Protein AF-A0A8C2FCG1-F1 (afdb_monomer)

Foldseek 3Di:
DDDDPDPPPPPPQCPPVVPPPDDPDDDDDDDDDDPDDPPQPPQPLVVLLVCQLPVLLVLLVVLLVLLCVLLVVLLVVLVVVVPPDDPVSVVSNVLSVVLNVLSVLSNQVSCCSNDHRPPDQVVLCVSVVNQWGWHFDPVPPRGTHTGGDDPDPVRVVVVLVVCCVVVPVVVLVVLVVVLVVLVVVVVVDDDDPLSVQLNVLSVVLSVLQCVQQVQLNVLSVVVVVLVVVCPDSPDPVVSVVVSVSSSSNSVSVSSNSSSSSVVSVSVVSVVVVVVVVVVVVVVVVVVVVD

Solvent-accessible surface area (backbone atoms only — not comparable to full-atom values): 16987 Å² total; per-residue (Å²): 133,89,86,82,78,84,76,79,72,77,78,82,72,82,50,83,79,74,66,71,77,85,74,90,73,96,71,94,76,80,94,70,98,72,96,76,86,77,86,64,81,78,63,83,58,62,64,49,53,58,46,42,34,52,51,46,36,53,51,39,54,51,44,36,54,53,23,48,55,36,31,48,51,52,49,54,57,52,57,75,43,68,88,74,71,50,76,68,53,51,51,51,50,52,50,37,51,50,41,48,54,53,42,70,47,36,65,57,56,23,44,35,48,53,66,55,45,81,74,50,55,70,50,31,33,63,74,40,64,79,44,22,41,56,44,73,39,84,85,63,80,80,37,45,42,68,42,76,60,61,97,44,80,69,46,55,56,50,53,55,51,48,46,46,42,68,72,42,52,51,55,49,53,53,52,50,53,54,49,50,55,52,51,55,58,52,76,74,51,94,72,56,74,65,59,58,51,57,48,52,50,55,52,48,51,57,51,50,49,51,67,23,44,46,56,28,58,51,44,52,50,51,50,55,55,56,66,71,64,59,90,63,90,81,66,89,80,46,52,71,56,48,51,53,47,51,48,48,42,51,54,22,46,53,40,35,60,48,45,60,45,50,55,36,61,58,46,50,66,53,50,62,46,55,58,53,49,53,53,54,54,52,58,54,56,61,67,74,74,112

Nearest PDB structures (foldseek):
  6gpx-assembly2_B  TM=7.882E-01  e=3.011E-11  Homo sapiens
  6met-assembly1_B  TM=7.497E-01  e=1.837E-11  Homo sapiens
  6gpx-assembly1_A  TM=7.673E-01  e=6.013E-11  Homo sapiens
  7f1t-assembly1_A  TM=8.120E-01  e=3.929E-10  Homo sapiens
  8ic0-assembly1_A  TM=7.691E-01  e=1.697E-10  Homo sapiens

Organism: Cyprinus carpio (NCBI:txid7962)

Radius of gyration: 26.54 Å; Cα contacts (8 Å, |Δi|>4): 185; chains: 1; bounding box: 80×42×76 Å

Structure (mmCIF, N/CA/C/O backbone):
data_AF-A0A8C2FCG1-F1
#
_entry.id   AF-A0A8C2FCG1-F1
#
loop_
_atom_site.group_PDB
_atom_site.id
_atom_site.type_symbol
_atom_site.label_atom_id
_atom_site.label_alt_id
_atom_site.label_comp_id
_atom_site.label_asym_id
_atom_site.label_entity_id
_atom_site.label_seq_id
_atom_site.pdbx_PDB_ins_code
_atom_site.Cartn_x
_atom_site.Cartn_y
_atom_site.Cartn_z
_atom_site.occupancy
_atom_site.B_iso_or_equiv
_atom_site.auth_seq_id
_atom_site.auth_comp_id
_atom_site.auth_asym_id
_atom_site.auth_atom_id
_atom_site.pdbx_PDB_model_num
ATOM 1 N N . MET A 1 1 ? -22.921 25.336 -32.669 1.00 28.98 1 MET A N 1
ATOM 2 C CA . MET A 1 1 ? -21.771 25.287 -33.595 1.00 28.98 1 MET A CA 1
ATOM 3 C C . MET A 1 1 ? -20.710 26.209 -33.016 1.00 28.98 1 MET A C 1
ATOM 5 O O . MET A 1 1 ? -21.037 27.360 -32.784 1.00 28.98 1 MET A O 1
ATOM 9 N N . VAL A 1 2 ? -19.510 25.680 -32.750 1.00 31.55 2 VAL A N 1
ATOM 10 C CA . VAL A 1 2 ? -18.293 26.402 -32.318 1.00 31.55 2 VAL A CA 1
ATOM 11 C C . VAL A 1 2 ? -18.345 27.066 -30.932 1.00 31.55 2 VAL A C 1
ATOM 13 O O . VAL A 1 2 ? -18.978 28.094 -30.762 1.00 31.55 2 VAL A O 1
ATOM 16 N N . PHE A 1 3 ? -17.641 26.474 -29.961 1.00 21.44 3 PHE A N 1
ATOM 17 C CA . PHE A 1 3 ? -16.639 27.129 -29.095 1.00 21.44 3 PHE A CA 1
ATOM 18 C C . PHE A 1 3 ? -16.053 26.062 -28.147 1.00 21.44 3 PHE A C 1
ATOM 20 O O . PHE A 1 3 ? -16.392 25.982 -26.973 1.00 21.44 3 PHE A O 1
ATOM 27 N N . TRP A 1 4 ? -15.190 25.191 -28.680 1.00 23.67 4 TRP A N 1
ATOM 28 C CA . TRP A 1 4 ? -14.203 24.489 -27.855 1.00 23.67 4 TRP A CA 1
ATOM 29 C C . TRP A 1 4 ? -12.871 25.179 -28.092 1.00 23.67 4 TRP A C 1
ATOM 31 O O . TRP A 1 4 ? -12.241 25.048 -29.141 1.00 23.67 4 TRP A O 1
ATOM 41 N N . GLN A 1 5 ? -12.508 26.001 -27.119 1.00 25.73 5 GLN A N 1
ATOM 42 C CA . GLN A 1 5 ? -11.221 26.653 -27.034 1.00 25.73 5 GLN A CA 1
ATOM 43 C C . GLN A 1 5 ? -10.145 25.570 -26.922 1.00 25.73 5 GLN A C 1
ATOM 45 O O . GLN A 1 5 ? -10.214 24.702 -26.052 1.00 25.73 5 GLN A O 1
ATOM 50 N N . LYS A 1 6 ? -9.177 25.617 -27.844 1.00 27.73 6 LYS A N 1
ATOM 51 C CA . LYS A 1 6 ? -7.941 24.834 -27.816 1.00 27.73 6 LYS A CA 1
ATOM 52 C C . LYS A 1 6 ? -7.314 24.916 -26.422 1.00 27.73 6 LYS A C 1
ATOM 54 O O . LYS A 1 6 ? -6.716 25.933 -26.079 1.00 27.73 6 LYS A O 1
ATOM 59 N N . MET A 1 7 ? -7.381 23.835 -25.652 1.00 26.39 7 MET A N 1
ATOM 60 C CA . MET A 1 7 ? -6.328 23.549 -24.686 1.00 26.39 7 MET A CA 1
ATOM 61 C C . MET A 1 7 ? -5.191 22.903 -25.473 1.00 26.39 7 MET A C 1
ATOM 63 O O . MET A 1 7 ? -5.228 21.715 -25.782 1.00 26.39 7 MET A O 1
ATOM 67 N N . ASN A 1 8 ? -4.206 23.724 -25.847 1.00 23.41 8 ASN A N 1
ATOM 68 C CA . ASN A 1 8 ? -2.883 23.250 -26.234 1.00 23.41 8 ASN A CA 1
ATOM 69 C C . ASN A 1 8 ? -2.273 22.570 -25.002 1.00 23.41 8 ASN A C 1
ATOM 71 O O . ASN A 1 8 ? -1.578 23.201 -24.210 1.00 23.41 8 ASN A O 1
ATOM 75 N N . VAL A 1 9 ? -2.560 21.284 -24.824 1.00 33.81 9 VAL A N 1
ATOM 76 C CA . VAL A 1 9 ? -1.671 20.422 -24.055 1.00 33.81 9 VAL A CA 1
ATOM 77 C C . VAL A 1 9 ? -0.436 20.299 -24.929 1.00 33.81 9 VAL A C 1
ATOM 79 O O . VAL A 1 9 ? -0.484 19.685 -25.994 1.00 33.81 9 VAL A O 1
ATOM 82 N N . THR A 1 10 ? 0.639 20.976 -24.540 1.00 27.56 10 THR A N 1
ATOM 83 C CA . THR A 1 10 ? 1.968 20.751 -25.097 1.00 27.56 10 THR A CA 1
ATOM 84 C C . THR A 1 10 ? 2.212 19.244 -25.084 1.00 27.56 10 THR A C 1
ATOM 86 O O . THR A 1 10 ? 2.350 18.638 -24.022 1.00 27.56 10 THR A O 1
ATOM 89 N N . LYS A 1 11 ? 2.199 18.617 -26.268 1.00 27.89 11 LYS A N 1
ATOM 90 C CA . LYS A 1 11 ? 2.817 17.309 -26.471 1.00 27.89 11 LYS A CA 1
ATOM 91 C C . LYS A 1 11 ? 4.287 17.512 -26.130 1.00 27.89 11 LYS A C 1
ATOM 93 O O . LYS A 1 11 ? 5.039 18.027 -26.955 1.00 27.89 11 LYS A O 1
ATOM 98 N N . ILE A 1 12 ? 4.674 17.196 -24.898 1.00 33.75 12 ILE A N 1
ATOM 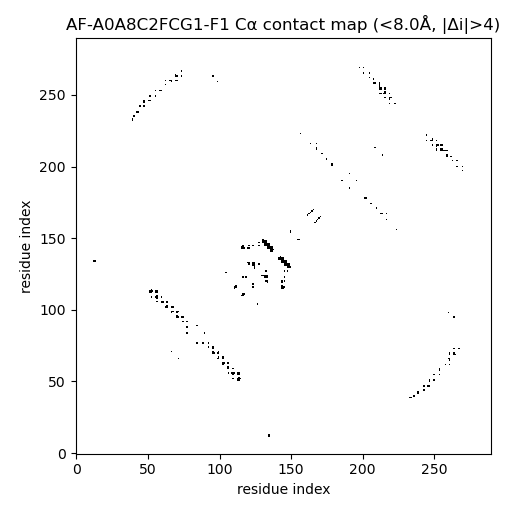99 C CA . ILE A 1 12 ? 6.082 17.070 -24.537 1.00 33.75 12 ILE A CA 1
ATOM 100 C C . ILE A 1 12 ? 6.531 15.796 -25.243 1.00 33.75 12 ILE A C 1
ATOM 102 O O . ILE A 1 12 ? 6.357 14.693 -24.742 1.00 33.75 12 ILE A O 1
ATOM 106 N N . THR A 1 13 ? 6.966 15.972 -26.484 1.00 28.23 13 THR A N 1
ATOM 107 C CA . THR A 1 13 ? 7.590 14.924 -27.279 1.00 28.23 13 THR A CA 1
ATOM 108 C C . THR A 1 13 ? 9.053 15.021 -26.898 1.00 28.23 13 THR A C 1
ATOM 110 O O . THR A 1 13 ? 9.742 15.897 -27.410 1.00 28.23 13 THR A O 1
ATOM 113 N N . ILE A 1 14 ? 9.481 14.232 -25.915 1.00 35.66 14 ILE A N 1
ATOM 114 C CA . ILE A 1 14 ? 10.907 14.106 -25.614 1.00 35.66 14 ILE A CA 1
ATOM 115 C C . ILE A 1 14 ? 11.470 13.302 -26.778 1.00 35.66 14 ILE A C 1
ATOM 117 O O . ILE A 1 14 ? 11.135 12.127 -26.940 1.00 35.66 14 ILE A O 1
ATOM 121 N N . LYS A 1 15 ? 12.211 13.962 -27.667 1.00 29.95 15 LYS A N 1
ATOM 122 C CA . LYS A 1 15 ? 12.895 13.257 -28.750 1.00 29.95 15 LYS A CA 1
ATOM 123 C C . LYS A 1 15 ? 14.100 12.549 -28.145 1.00 29.95 15 LYS A C 1
ATOM 125 O O . LYS A 1 15 ? 14.692 13.052 -27.199 1.00 29.95 15 LYS A O 1
ATOM 130 N N . ALA A 1 16 ? 14.515 11.424 -28.722 1.00 36.66 16 ALA A N 1
ATOM 131 C CA . ALA A 1 16 ? 15.787 10.785 -28.361 1.00 36.66 16 ALA A CA 1
ATOM 132 C C . ALA A 1 16 ? 16.999 11.739 -28.511 1.00 36.66 16 ALA A C 1
ATOM 134 O O . ALA A 1 16 ? 18.044 11.505 -27.920 1.00 36.66 16 ALA A O 1
ATOM 135 N N . GLU A 1 17 ? 16.824 12.837 -29.255 1.00 34.81 17 GLU A N 1
ATOM 136 C CA . GLU A 1 17 ? 17.764 13.953 -29.416 1.00 34.81 17 GLU A CA 1
ATOM 137 C C . GLU A 1 17 ? 17.894 14.847 -28.159 1.00 34.81 17 GLU A C 1
ATOM 139 O O . GLU A 1 17 ? 18.850 15.601 -28.061 1.00 34.81 17 GLU A O 1
ATOM 144 N N . ASP A 1 18 ? 16.973 14.776 -27.187 1.00 34.53 18 ASP A N 1
ATOM 145 C CA . ASP A 1 18 ? 17.041 15.552 -25.932 1.00 34.53 18 ASP A CA 1
ATOM 146 C C . ASP A 1 18 ? 17.863 14.841 -24.830 1.00 34.53 18 ASP A C 1
ATOM 148 O O . ASP A 1 18 ? 18.058 15.392 -23.745 1.00 34.53 18 ASP A O 1
ATOM 152 N N . PHE A 1 19 ? 18.355 13.620 -25.090 1.00 40.62 19 PHE A N 1
ATOM 153 C CA . PHE A 1 19 ? 19.285 12.885 -24.224 1.00 40.62 19 PHE A CA 1
ATOM 154 C C . PHE A 1 19 ? 20.714 12.984 -24.781 1.00 40.62 19 PHE A C 1
ATOM 156 O O . PHE A 1 19 ? 21.368 11.982 -25.066 1.00 40.62 19 PHE A O 1
ATOM 163 N N . ASP A 1 20 ? 21.204 14.213 -24.956 1.00 29.19 20 ASP A N 1
ATOM 164 C CA . ASP A 1 20 ? 22.614 14.466 -25.253 1.00 29.19 20 ASP A CA 1
ATOM 165 C C . ASP A 1 20 ? 23.451 14.166 -23.999 1.00 29.19 20 ASP A C 1
ATOM 167 O O . ASP A 1 20 ? 23.687 15.023 -23.140 1.00 29.19 20 ASP A O 1
ATOM 171 N N . PHE A 1 21 ? 23.924 12.924 -23.879 1.00 32.81 21 PHE A N 1
ATOM 172 C CA . PHE A 1 21 ? 25.063 12.629 -23.019 1.00 32.81 21 PHE A CA 1
ATOM 173 C C . PHE A 1 21 ? 26.296 13.297 -23.639 1.00 32.81 21 PHE A C 1
ATOM 175 O O . PHE A 1 21 ? 26.861 12.830 -24.626 1.00 32.81 21 PHE A O 1
ATOM 182 N N . TYR A 1 22 ? 26.682 14.436 -23.067 1.00 26.20 22 TYR A N 1
ATOM 183 C CA . TYR A 1 22 ? 27.889 15.178 -23.414 1.00 26.20 22 TYR A CA 1
ATOM 184 C C . TYR A 1 22 ? 29.127 14.285 -23.202 1.00 26.20 22 TYR A C 1
ATOM 186 O O . TYR A 1 22 ? 29.637 14.160 -22.090 1.00 26.20 22 TYR A O 1
ATOM 194 N N . THR A 1 23 ? 29.657 13.696 -24.272 1.00 30.30 23 THR A N 1
ATOM 195 C CA . THR A 1 23 ? 31.071 13.303 -24.331 1.00 30.30 23 THR A CA 1
ATOM 196 C C . THR A 1 23 ? 31.747 14.097 -25.427 1.00 30.30 23 THR A C 1
ATOM 198 O O . THR A 1 23 ? 31.822 13.671 -26.577 1.00 30.30 23 THR A O 1
ATOM 201 N N . ASP A 1 24 ? 32.245 15.271 -25.053 1.00 30.38 24 ASP A N 1
ATOM 202 C CA . ASP A 1 24 ? 33.290 15.937 -25.813 1.00 30.38 24 ASP A CA 1
ATOM 203 C C . ASP A 1 24 ? 34.603 15.193 -25.535 1.00 30.38 24 ASP A C 1
ATOM 205 O O . ASP A 1 24 ? 35.174 15.287 -24.447 1.00 30.38 24 ASP A O 1
ATOM 209 N N . TYR A 1 25 ? 35.053 14.386 -26.494 1.00 30.92 25 TYR A N 1
ATOM 210 C CA . TYR A 1 25 ? 36.443 13.954 -26.552 1.00 30.92 25 TYR A CA 1
ATOM 211 C C . TYR A 1 25 ? 36.905 13.962 -28.005 1.00 30.92 25 TYR A C 1
ATOM 213 O O . TYR A 1 25 ? 36.700 13.031 -28.781 1.00 30.92 25 TYR A O 1
ATOM 221 N N . ASN A 1 26 ? 37.534 15.072 -28.369 1.00 40.50 26 ASN A N 1
ATOM 222 C CA . ASN A 1 26 ? 38.226 15.261 -29.629 1.00 40.50 26 ASN A CA 1
ATOM 223 C C . ASN A 1 26 ? 39.494 14.380 -29.633 1.00 40.50 26 ASN A C 1
ATOM 225 O O . ASN A 1 26 ? 40.507 14.722 -29.020 1.00 40.50 26 ASN A O 1
ATOM 229 N N . GLY A 1 27 ? 39.428 13.214 -30.279 1.00 32.50 27 GLY A N 1
ATOM 230 C CA . GLY A 1 27 ? 40.532 12.257 -30.357 1.00 32.50 27 GLY A CA 1
ATOM 231 C C . GLY A 1 27 ? 40.520 11.490 -31.675 1.00 32.50 27 GLY A C 1
ATOM 232 O O . GLY A 1 27 ? 39.739 10.564 -31.854 1.00 32.50 27 GLY A O 1
ATOM 233 N N . SER A 1 28 ? 41.405 11.880 -32.592 1.00 44.03 28 SER A N 1
ATOM 234 C CA . SER A 1 28 ? 41.722 11.139 -33.817 1.00 44.03 28 SER A CA 1
ATOM 235 C C . SER A 1 28 ? 42.276 9.756 -33.474 1.00 44.03 28 SER A C 1
ATOM 237 O O . SER A 1 28 ? 43.357 9.692 -32.889 1.00 44.03 28 SER A O 1
ATOM 239 N N . TYR A 1 29 ? 41.590 8.672 -33.856 1.00 34.06 29 TYR A N 1
ATOM 240 C CA . TYR A 1 29 ? 42.160 7.323 -33.818 1.00 34.06 29 TYR A CA 1
ATOM 241 C C . TYR A 1 29 ? 41.687 6.442 -34.978 1.00 34.06 29 TYR A C 1
ATOM 243 O O . TYR A 1 29 ? 40.522 6.435 -35.363 1.00 34.06 29 TYR A O 1
ATOM 251 N N . ASN A 1 30 ? 42.671 5.725 -35.522 1.00 37.66 30 ASN A N 1
ATOM 252 C CA . ASN A 1 30 ? 42.607 4.799 -36.644 1.00 37.66 30 ASN A CA 1
ATOM 253 C C . ASN A 1 30 ? 41.605 3.658 -36.444 1.00 37.66 30 ASN A C 1
ATOM 255 O O . ASN A 1 30 ? 41.495 3.090 -35.357 1.00 37.66 30 ASN A O 1
ATOM 259 N N . GLU A 1 31 ? 41.001 3.246 -37.556 1.00 42.47 31 GLU A N 1
ATOM 260 C CA . GLU A 1 31 ? 40.290 1.981 -37.697 1.00 42.47 31 GLU A CA 1
ATOM 261 C C . GLU A 1 31 ? 41.244 0.805 -37.444 1.00 42.47 31 GLU A C 1
ATOM 263 O O . GLU A 1 31 ? 42.135 0.523 -38.240 1.00 42.47 31 GLU A O 1
ATOM 268 N N . ASN A 1 32 ? 41.044 0.110 -36.327 1.00 36.41 32 ASN A N 1
ATOM 269 C CA . ASN A 1 32 ? 41.476 -1.269 -36.146 1.00 36.41 32 ASN A CA 1
ATOM 270 C C . ASN A 1 32 ? 40.376 -1.996 -35.376 1.00 36.41 32 ASN A C 1
ATOM 272 O O . ASN A 1 32 ? 40.197 -1.798 -34.175 1.00 36.41 32 ASN A O 1
ATOM 276 N N . TYR A 1 33 ? 39.635 -2.834 -36.098 1.00 44.81 33 TYR A N 1
ATOM 277 C CA . TYR A 1 33 ? 38.717 -3.809 -35.530 1.00 44.81 33 TYR A CA 1
ATOM 278 C C . TYR A 1 33 ? 39.511 -4.801 -34.676 1.00 44.81 33 TYR A C 1
ATOM 280 O O . TYR A 1 33 ? 40.070 -5.759 -35.196 1.00 44.81 33 TYR A O 1
ATOM 288 N N . ASN A 1 34 ? 39.550 -4.559 -33.369 1.00 38.56 34 ASN A N 1
ATOM 289 C CA . ASN A 1 34 ? 39.711 -5.595 -32.358 1.00 38.56 34 ASN A CA 1
ATOM 290 C C . ASN A 1 34 ? 38.556 -5.438 -31.369 1.00 38.56 34 ASN A C 1
ATOM 292 O O . ASN A 1 34 ? 38.566 -4.623 -30.448 1.00 38.56 34 ASN A O 1
ATOM 296 N N . GLU A 1 35 ? 37.523 -6.213 -31.654 1.00 51.75 35 GLU A N 1
ATOM 297 C CA . GLU A 1 35 ? 36.327 -6.444 -30.865 1.00 51.75 35 GLU A CA 1
ATOM 298 C C . GLU A 1 35 ? 36.695 -7.026 -29.487 1.00 51.75 35 GLU A C 1
ATOM 300 O O . GLU A 1 35 ? 36.836 -8.234 -29.353 1.00 51.75 35 GLU A O 1
ATOM 305 N N . SER A 1 36 ? 36.894 -6.176 -28.468 1.00 51.81 36 SER A N 1
ATOM 306 C CA . SER A 1 36 ? 36.694 -6.523 -27.043 1.00 51.81 36 SER A CA 1
ATOM 307 C C . SER A 1 36 ? 36.875 -5.316 -26.096 1.00 51.81 36 SER A C 1
ATOM 309 O O . SER A 1 36 ? 37.793 -5.298 -25.275 1.00 51.81 36 SER A O 1
ATOM 311 N N . CYS A 1 37 ? 36.016 -4.292 -26.160 1.00 47.19 37 CYS A N 1
ATOM 312 C CA . CYS A 1 37 ? 36.042 -3.200 -25.160 1.00 47.19 37 CYS A CA 1
ATOM 313 C C . CYS A 1 37 ? 34.746 -3.018 -24.357 1.00 47.19 37 CYS A C 1
ATOM 315 O O . CYS A 1 37 ? 34.756 -2.290 -23.370 1.00 47.19 37 CYS A O 1
ATOM 317 N N . CYS A 1 38 ? 33.666 -3.730 -24.689 1.00 49.75 38 CYS A N 1
ATOM 318 C CA . CYS A 1 38 ? 32.417 -3.702 -23.923 1.00 49.75 38 CYS A CA 1
ATOM 319 C C . CYS A 1 38 ? 32.040 -5.109 -23.441 1.00 49.75 38 CYS A C 1
ATOM 321 O O . CYS A 1 38 ? 30.956 -5.607 -23.711 1.00 49.75 38 CYS A O 1
ATOM 323 N N . GLY A 1 39 ? 32.955 -5.762 -22.723 1.00 40.44 39 GLY A N 1
ATOM 324 C CA . GLY A 1 39 ? 32.683 -6.998 -21.982 1.00 40.44 39 GLY A CA 1
ATOM 325 C C . GLY A 1 39 ? 31.969 -6.734 -20.654 1.00 40.44 39 GLY A C 1
ATOM 326 O O . GLY A 1 39 ? 32.389 -7.255 -19.626 1.00 40.44 39 GLY A O 1
ATOM 327 N N . GLY A 1 40 ? 30.940 -5.884 -20.649 1.00 43.00 40 GLY A N 1
ATOM 328 C CA . GLY A 1 40 ? 29.989 -5.851 -19.543 1.00 43.00 40 GLY A CA 1
ATOM 329 C C . GLY A 1 40 ? 29.012 -7.002 -19.745 1.00 43.00 40 GLY A C 1
ATOM 330 O O . GLY A 1 40 ? 28.376 -7.077 -20.792 1.00 43.00 40 GLY A O 1
ATOM 331 N N . SER A 1 41 ? 28.904 -7.924 -18.790 1.00 42.94 41 SER A N 1
ATOM 332 C CA . SER A 1 41 ? 27.828 -8.916 -18.818 1.00 42.94 41 SER A CA 1
ATOM 333 C C . SER A 1 41 ? 26.495 -8.177 -18.713 1.00 42.94 41 SER A C 1
ATOM 335 O O . SER A 1 41 ? 26.204 -7.593 -17.669 1.00 42.94 41 SER A O 1
ATOM 337 N N . ILE A 1 42 ? 25.703 -8.183 -19.786 1.00 51.91 42 ILE A N 1
ATOM 338 C CA . ILE A 1 42 ? 24.281 -7.838 -19.726 1.00 51.91 42 ILE A CA 1
ATOM 339 C C . ILE A 1 42 ? 23.672 -8.810 -18.709 1.00 51.91 42 ILE A C 1
ATOM 341 O O . ILE A 1 42 ? 23.785 -10.021 -18.881 1.00 51.91 42 ILE A O 1
ATOM 345 N N . CYS A 1 43 ? 23.142 -8.301 -17.596 1.00 60.72 43 CYS A N 1
ATOM 346 C CA . CYS A 1 43 ? 22.502 -9.157 -16.605 1.00 60.72 43 CYS A CA 1
ATOM 347 C C . CYS A 1 43 ? 21.222 -9.737 -17.229 1.00 60.72 43 CYS A C 1
ATOM 349 O O . CYS A 1 43 ? 20.389 -8.974 -17.722 1.00 60.72 43 CYS A O 1
ATOM 351 N N . ASP A 1 44 ? 21.050 -11.060 -17.196 1.00 56.66 44 ASP A N 1
ATOM 352 C CA . ASP A 1 44 ? 19.828 -11.720 -17.669 1.00 56.66 44 ASP A CA 1
ATOM 353 C C . ASP A 1 44 ? 18.657 -11.432 -16.705 1.00 56.66 44 ASP A C 1
ATOM 355 O O . ASP A 1 44 ? 18.320 -12.215 -15.815 1.00 56.66 44 ASP A O 1
ATOM 359 N N . GLN A 1 45 ? 18.022 -10.275 -16.903 1.00 64.12 45 GLN A N 1
ATOM 360 C CA . GLN A 1 45 ? 16.823 -9.785 -16.201 1.00 64.12 45 GLN A CA 1
ATOM 361 C C . GLN A 1 45 ? 15.543 -10.553 -16.603 1.00 64.12 45 GLN A C 1
ATOM 363 O O . GLN A 1 45 ? 14.440 -10.270 -16.142 1.00 64.12 45 GLN A O 1
ATOM 368 N N . GLU A 1 46 ? 15.662 -11.535 -17.495 1.00 65.94 46 GLU A N 1
ATOM 369 C CA . GLU A 1 46 ? 14.536 -12.294 -18.034 1.00 65.94 46 GLU A CA 1
ATOM 370 C C . GLU A 1 46 ? 13.765 -13.030 -16.921 1.00 65.94 46 GLU A C 1
ATOM 372 O O . GLU A 1 46 ? 12.534 -13.018 -16.888 1.00 65.94 46 GLU A O 1
ATOM 377 N N . SER A 1 47 ? 14.481 -13.591 -15.942 1.00 68.00 47 SER A N 1
ATOM 378 C CA . SER A 1 47 ? 13.883 -14.347 -14.833 1.00 68.00 47 SER A CA 1
ATOM 379 C C . SER A 1 47 ? 13.035 -13.496 -13.874 1.00 68.00 47 SER A C 1
ATOM 381 O O . SER A 1 47 ? 11.967 -13.949 -13.453 1.00 68.00 47 SER A O 1
ATOM 383 N N . SER A 1 48 ? 13.457 -12.266 -13.557 1.00 69.75 48 SER A N 1
ATOM 384 C CA . SER A 1 48 ? 12.692 -11.345 -12.703 1.00 69.75 48 SER A CA 1
ATOM 385 C C . SER A 1 48 ? 11.445 -10.827 -13.422 1.00 69.75 48 SER A C 1
ATOM 387 O O . SER A 1 48 ? 10.358 -10.840 -12.848 1.00 69.75 48 SER A O 1
ATOM 389 N N . MET A 1 49 ? 11.551 -10.502 -14.713 1.00 72.56 49 MET A N 1
ATOM 390 C CA . MET A 1 49 ? 10.413 -10.050 -15.524 1.00 72.56 49 MET A CA 1
ATOM 391 C C . MET A 1 49 ? 9.336 -11.142 -15.702 1.00 72.56 49 MET A C 1
ATOM 393 O O . MET A 1 49 ? 8.135 -10.868 -15.610 1.00 72.56 49 MET A O 1
ATOM 397 N N . TYR A 1 50 ? 9.734 -12.409 -15.891 1.00 80.44 50 TYR A N 1
ATOM 398 C CA . TYR A 1 50 ? 8.786 -13.537 -15.896 1.00 80.44 50 TYR A CA 1
ATOM 399 C C . TYR A 1 50 ? 8.133 -13.767 -14.530 1.00 80.44 50 TYR A C 1
ATOM 401 O O . TYR A 1 50 ? 6.948 -14.100 -14.466 1.00 80.44 50 TYR A O 1
ATOM 409 N N . PHE A 1 51 ? 8.878 -13.595 -13.435 1.00 84.31 51 PHE A N 1
ATOM 410 C CA . PHE A 1 51 ? 8.311 -13.688 -12.093 1.00 84.31 51 PHE A CA 1
ATOM 411 C C . PHE A 1 51 ? 7.241 -12.611 -11.877 1.00 84.31 51 PHE A C 1
ATOM 413 O O . PHE A 1 51 ? 6.118 -12.942 -11.494 1.00 84.31 51 PHE A O 1
ATOM 420 N N . ASP A 1 52 ? 7.548 -11.354 -12.193 1.00 79.56 52 ASP A N 1
ATOM 421 C CA . ASP A 1 52 ? 6.648 -10.214 -11.996 1.00 79.56 52 ASP A CA 1
ATOM 422 C C . ASP A 1 52 ? 5.355 -10.342 -12.818 1.00 79.56 52 ASP A C 1
ATOM 424 O O . ASP A 1 52 ? 4.257 -10.180 -12.273 1.00 79.56 52 ASP A O 1
ATOM 428 N N . SER A 1 53 ? 5.463 -10.730 -14.094 1.00 85.19 53 SER A N 1
ATOM 429 C CA . SER A 1 53 ? 4.319 -10.877 -15.015 1.00 85.19 53 SER A CA 1
ATOM 430 C C . SER A 1 53 ? 3.316 -11.969 -14.621 1.00 85.19 53 SER A C 1
ATOM 432 O O . SER A 1 53 ? 2.166 -11.936 -15.063 1.00 85.19 53 SER A O 1
ATOM 434 N N . ILE A 1 54 ? 3.703 -12.912 -13.755 1.00 88.06 54 ILE A N 1
ATOM 435 C CA . ILE A 1 54 ? 2.817 -13.958 -13.219 1.00 88.06 54 ILE A CA 1
ATOM 436 C C . ILE A 1 54 ? 2.408 -13.642 -11.777 1.00 88.06 54 ILE A C 1
ATOM 438 O O . ILE A 1 54 ? 1.230 -13.733 -11.419 1.00 88.06 54 ILE A O 1
ATOM 442 N N . PHE A 1 55 ? 3.368 -13.275 -10.931 1.00 89.25 55 PHE A N 1
ATOM 443 C CA . PHE A 1 55 ? 3.170 -13.099 -9.496 1.00 89.25 55 PHE A CA 1
ATOM 444 C C . PHE A 1 55 ? 2.303 -11.879 -9.169 1.00 89.25 55 PHE A C 1
ATOM 446 O O . PHE A 1 55 ? 1.361 -11.990 -8.374 1.00 89.25 55 PHE A O 1
ATOM 453 N N . ILE A 1 56 ? 2.574 -10.733 -9.806 1.00 88.31 56 ILE A N 1
ATOM 454 C CA . ILE A 1 56 ? 1.872 -9.473 -9.529 1.00 88.31 56 ILE A CA 1
ATOM 455 C C . ILE A 1 56 ? 0.378 -9.586 -9.875 1.00 88.31 56 ILE A C 1
ATOM 457 O O . ILE A 1 56 ? -0.445 -9.322 -8.991 1.00 88.31 56 ILE A O 1
ATOM 461 N N . PRO A 1 57 ? -0.030 -10.039 -11.082 1.00 92.25 57 PRO A N 1
ATOM 462 C CA . PRO A 1 57 ? -1.450 -10.131 -11.422 1.00 92.25 57 PRO A CA 1
ATOM 463 C C . PRO A 1 57 ? -2.230 -11.094 -10.529 1.00 92.25 57 PRO A C 1
ATOM 465 O O . PRO A 1 57 ? -3.369 -10.797 -10.155 1.00 92.25 57 PRO A O 1
ATOM 468 N N . VAL A 1 58 ? -1.631 -12.230 -10.154 1.00 92.19 58 VAL A N 1
ATOM 469 C CA . VAL A 1 58 ? -2.268 -13.213 -9.264 1.00 92.19 58 VAL A CA 1
ATOM 470 C C . VAL A 1 58 ? -2.523 -12.596 -7.892 1.00 92.19 58 VAL A C 1
ATOM 472 O O . VAL A 1 58 ? -3.658 -12.625 -7.407 1.00 92.19 58 VAL A O 1
ATOM 475 N N . LEU A 1 59 ? -1.508 -11.989 -7.275 1.00 90.56 59 LEU A N 1
ATOM 476 C CA . LEU A 1 59 ? -1.665 -11.374 -5.958 1.00 90.56 59 LEU A CA 1
ATOM 477 C C . LEU A 1 59 ? -2.615 -10.181 -5.972 1.00 90.56 59 LEU A C 1
ATOM 479 O O . LEU A 1 59 ? -3.450 -10.067 -5.075 1.00 90.56 59 LEU A O 1
ATOM 483 N N . TYR A 1 60 ? -2.536 -9.314 -6.980 1.00 90.44 60 TYR A N 1
ATOM 484 C CA . TYR A 1 60 ? -3.436 -8.166 -7.100 1.00 90.44 60 TYR A CA 1
ATOM 485 C C . TYR A 1 60 ? -4.884 -8.593 -7.321 1.00 90.44 60 TYR A C 1
ATOM 487 O O . TYR A 1 60 ? -5.785 -7.979 -6.753 1.00 90.44 60 TYR A O 1
ATOM 495 N N . SER A 1 61 ? -5.123 -9.687 -8.046 1.00 92.38 61 SER A N 1
ATOM 496 C CA . SER A 1 61 ? -6.464 -10.265 -8.196 1.00 92.38 61 SER A CA 1
ATOM 497 C C . SER A 1 61 ? -7.013 -10.784 -6.864 1.00 92.38 61 SER A C 1
ATOM 499 O O . SER A 1 61 ? -8.167 -10.521 -6.521 1.00 92.38 61 SER A O 1
ATOM 501 N N . VAL A 1 62 ? -6.189 -11.477 -6.070 1.00 92.06 62 VAL A N 1
ATOM 502 C CA . VAL A 1 62 ? -6.582 -11.942 -4.727 1.00 92.06 62 VAL A CA 1
ATOM 503 C C . VAL A 1 62 ? -6.853 -10.757 -3.799 1.00 92.06 62 VAL A C 1
ATOM 505 O O . VAL A 1 62 ? -7.890 -10.725 -3.131 1.00 92.06 62 VAL A O 1
ATOM 508 N N . ALA A 1 63 ? -5.961 -9.765 -3.785 1.00 90.81 63 ALA A N 1
ATOM 509 C CA . ALA A 1 63 ? -6.100 -8.552 -2.986 1.00 90.81 63 ALA A CA 1
ATOM 510 C C . ALA A 1 63 ? -7.371 -7.776 -3.354 1.00 90.81 63 ALA A C 1
ATOM 512 O O . ALA A 1 63 ? -8.114 -7.366 -2.465 1.00 90.81 63 ALA A O 1
ATOM 513 N N . LEU A 1 64 ? -7.676 -7.645 -4.649 1.00 93.31 64 LEU A N 1
ATOM 514 C CA . LEU A 1 64 ? -8.898 -7.015 -5.145 1.00 93.31 64 LEU A CA 1
ATOM 515 C C . LEU A 1 64 ? -10.144 -7.691 -4.566 1.00 93.31 64 LEU A C 1
ATOM 517 O O . LEU A 1 64 ? -11.007 -7.018 -4.008 1.00 93.31 64 LEU A O 1
ATOM 521 N N . VAL A 1 65 ? -10.234 -9.020 -4.657 1.00 93.44 65 VAL A N 1
ATOM 522 C CA . VAL A 1 65 ? -11.406 -9.765 -4.174 1.00 93.44 65 VAL A CA 1
ATOM 523 C C . VAL A 1 65 ? -11.542 -9.651 -2.657 1.00 93.44 65 VAL A C 1
ATOM 525 O O . VAL A 1 65 ? -12.594 -9.244 -2.161 1.00 93.44 65 VAL A O 1
ATOM 528 N N . VAL A 1 66 ? -10.484 -9.972 -1.908 1.00 91.75 66 VAL A N 1
ATOM 529 C CA . VAL A 1 66 ? -10.509 -9.947 -0.435 1.00 91.75 66 VAL A CA 1
ATOM 530 C C . VAL A 1 66 ? -10.770 -8.530 0.076 1.00 91.75 66 VAL A C 1
ATOM 532 O O . VAL A 1 66 ? -11.605 -8.324 0.960 1.00 91.75 66 VAL A O 1
ATOM 535 N N . GLY A 1 67 ? -10.095 -7.548 -0.514 1.00 92.00 67 GLY A N 1
ATOM 536 C CA . GLY A 1 67 ? -10.206 -6.144 -0.161 1.00 92.00 67 GLY A CA 1
ATOM 537 C C . GLY A 1 67 ? -11.593 -5.571 -0.439 1.00 92.00 67 GLY A C 1
ATOM 538 O O . GLY A 1 67 ? -12.143 -4.903 0.437 1.00 92.00 67 GLY A O 1
ATOM 539 N N . LEU A 1 68 ? -12.193 -5.847 -1.605 1.00 93.12 68 LEU A N 1
ATOM 540 C CA . LEU A 1 68 ? -13.535 -5.355 -1.944 1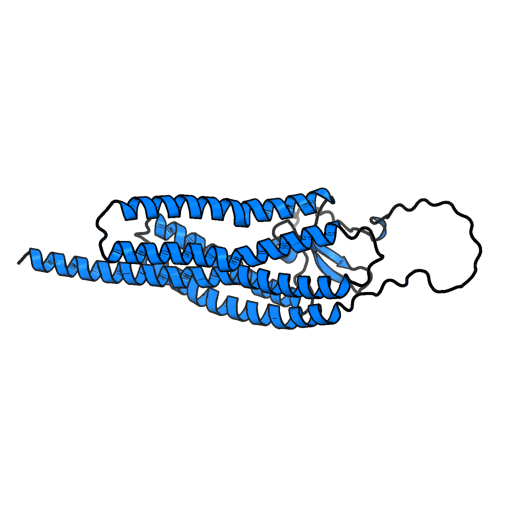.00 93.12 68 LEU A CA 1
ATOM 541 C C . LEU A 1 68 ? -14.608 -5.998 -1.068 1.00 93.12 68 LEU A C 1
ATOM 543 O O . LEU A 1 68 ? -15.511 -5.302 -0.603 1.00 93.12 68 LEU A O 1
ATOM 547 N N . VAL A 1 69 ? -14.499 -7.300 -0.793 1.00 92.44 69 VAL A N 1
ATOM 548 C CA . VAL A 1 69 ? -15.428 -7.996 0.108 1.00 92.44 69 VAL A CA 1
ATOM 549 C C . VAL A 1 69 ? -15.330 -7.422 1.523 1.00 92.44 69 VAL A C 1
ATOM 551 O O . VAL A 1 69 ? -16.352 -7.079 2.119 1.00 92.44 69 VAL A O 1
ATOM 554 N N . GLY A 1 70 ? -14.114 -7.264 2.053 1.00 90.31 70 GLY A N 1
ATOM 555 C CA . GLY A 1 70 ? -13.886 -6.738 3.400 1.00 90.31 70 GLY A CA 1
ATOM 556 C C . GLY A 1 70 ? -14.332 -5.284 3.556 1.00 90.31 70 GLY A C 1
ATOM 557 O O . GLY A 1 70 ? -15.161 -4.974 4.415 1.00 90.31 70 GLY A O 1
ATOM 558 N N . ASN A 1 71 ? -13.813 -4.388 2.713 1.00 91.38 71 ASN A N 1
ATOM 559 C CA . ASN A 1 71 ? -14.135 -2.960 2.770 1.00 91.38 71 ASN A CA 1
ATOM 560 C C . ASN A 1 71 ? -15.601 -2.692 2.408 1.00 91.38 71 ASN A C 1
ATOM 562 O O . ASN A 1 71 ? -16.260 -1.883 3.064 1.00 91.38 71 ASN A O 1
ATOM 566 N N . GLY A 1 72 ? -16.148 -3.416 1.428 1.00 91.94 72 GLY A N 1
ATOM 567 C CA . GLY A 1 72 ? -17.556 -3.334 1.046 1.00 91.94 72 GLY A CA 1
ATOM 568 C C . GLY A 1 72 ? -18.494 -3.734 2.184 1.00 91.94 72 GLY A C 1
ATOM 569 O O . GLY A 1 72 ? -19.466 -3.026 2.452 1.00 91.94 72 GLY A O 1
ATOM 570 N N . LEU A 1 73 ? -18.181 -4.805 2.924 1.00 90.56 73 LEU A N 1
ATOM 571 C CA . LEU A 1 73 ? -18.967 -5.213 4.092 1.00 90.56 73 LEU A CA 1
ATOM 572 C C . LEU A 1 73 ? -18.990 -4.120 5.172 1.00 90.56 73 LEU A C 1
ATOM 574 O O . LEU A 1 73 ? -20.058 -3.807 5.703 1.00 90.56 73 LEU A O 1
ATOM 578 N N . VAL A 1 74 ? -17.840 -3.507 5.472 1.00 88.88 74 VAL A N 1
ATOM 579 C CA . VAL A 1 74 ? -17.758 -2.403 6.445 1.00 88.88 74 VAL A CA 1
ATOM 580 C C . VAL A 1 74 ? -18.578 -1.202 5.976 1.00 88.88 74 VAL A C 1
ATOM 582 O O . VAL A 1 74 ? -19.365 -0.667 6.761 1.00 88.88 74 VAL A O 1
ATOM 585 N N . LEU A 1 75 ? -18.478 -0.819 4.699 1.00 89.19 75 LEU A N 1
ATOM 586 C CA . LEU A 1 75 ? -19.294 0.257 4.132 1.00 89.19 75 LEU A CA 1
ATOM 587 C C . LEU A 1 75 ? -20.791 -0.035 4.240 1.00 89.19 75 LEU A C 1
ATOM 589 O O . LEU A 1 75 ? -21.542 0.848 4.643 1.00 89.19 75 LEU A O 1
ATOM 593 N N . VAL A 1 76 ? -21.237 -1.259 3.946 1.00 89.31 76 VAL A N 1
ATOM 594 C CA . VAL A 1 76 ? -22.653 -1.647 4.072 1.00 89.31 76 VAL A CA 1
ATOM 595 C C . VAL A 1 76 ? -23.135 -1.508 5.517 1.00 89.31 76 VAL A C 1
ATOM 597 O O . VAL A 1 76 ? -24.230 -0.991 5.754 1.00 89.31 76 VAL A O 1
ATOM 600 N N . VAL A 1 77 ? -22.327 -1.921 6.498 1.00 86.06 77 VAL A N 1
ATOM 601 C CA . VAL A 1 77 ? -22.661 -1.777 7.925 1.00 86.06 77 VAL A CA 1
ATOM 602 C C . VAL A 1 77 ? -22.747 -0.303 8.329 1.00 86.06 77 VAL A C 1
ATOM 604 O O . VAL A 1 77 ? -23.719 0.100 8.974 1.00 86.06 77 VAL A O 1
ATOM 607 N N . LEU A 1 78 ? -21.783 0.524 7.918 1.00 84.69 78 LEU A N 1
ATOM 608 C CA . LEU A 1 78 ? -21.789 1.965 8.198 1.00 84.69 78 LEU A CA 1
ATOM 609 C C . LEU A 1 78 ? -22.946 2.686 7.495 1.00 84.69 78 LEU A C 1
ATOM 611 O O . LEU A 1 78 ? -23.582 3.559 8.083 1.00 84.69 78 LEU A O 1
ATOM 615 N N . TRP A 1 79 ? -23.284 2.277 6.274 1.00 85.50 79 TRP A N 1
ATOM 616 C CA . TRP A 1 79 ? -24.389 2.831 5.496 1.00 85.50 79 TRP A CA 1
ATOM 617 C C . TRP A 1 79 ? -25.754 2.516 6.102 1.00 85.50 79 TRP A C 1
ATOM 619 O O . TRP A 1 79 ? -26.664 3.334 6.015 1.00 85.50 79 TRP A O 1
ATOM 629 N N . LYS A 1 80 ? -25.921 1.374 6.776 1.00 84.81 80 LYS A N 1
ATOM 630 C CA . LYS A 1 80 ? -27.142 1.103 7.557 1.00 84.81 80 LYS A CA 1
ATOM 631 C C . LYS A 1 80 ? -27.275 2.032 8.769 1.00 84.81 80 LYS A C 1
ATOM 633 O O . LYS A 1 80 ? -28.386 2.316 9.199 1.00 84.81 80 LYS A O 1
ATOM 638 N N . LYS A 1 81 ? -26.158 2.559 9.280 1.00 77.44 81 LYS A N 1
ATOM 639 C CA . LYS A 1 81 ? -26.095 3.500 10.409 1.00 77.44 81 LYS A CA 1
ATOM 640 C C . LYS A 1 81 ? -26.199 4.979 9.991 1.00 77.44 81 LYS A C 1
ATOM 642 O O . LYS A 1 81 ? -26.090 5.842 10.857 1.00 77.44 81 LYS A O 1
ATOM 647 N N . ARG A 1 82 ? -26.404 5.273 8.693 1.00 71.25 82 ARG A N 1
ATOM 648 C CA . ARG A 1 82 ? -26.258 6.571 7.977 1.00 71.25 82 ARG A CA 1
ATOM 649 C C . ARG A 1 82 ? -26.608 7.857 8.745 1.00 71.25 82 ARG A C 1
ATOM 651 O O . ARG A 1 82 ? -26.028 8.892 8.452 1.00 71.25 82 ARG A O 1
ATOM 658 N N . TRP A 1 83 ? -27.526 7.817 9.703 1.00 61.66 83 TRP A N 1
ATOM 659 C CA . TRP A 1 83 ? -28.041 8.996 10.404 1.00 61.66 83 TRP A CA 1
ATOM 660 C C . TRP A 1 83 ? -27.496 9.199 11.831 1.00 61.66 83 TRP A C 1
ATOM 662 O O . TRP A 1 83 ? -27.853 10.176 12.477 1.00 61.66 83 TRP A O 1
ATOM 672 N N . ILE A 1 84 ? -26.629 8.311 12.337 1.00 78.56 84 ILE A N 1
ATOM 673 C CA . ILE A 1 84 ? -26.100 8.353 13.721 1.00 78.56 84 ILE A CA 1
ATOM 674 C C . ILE A 1 84 ? -24.579 8.086 13.726 1.00 78.56 84 ILE A C 1
ATOM 676 O O . ILE A 1 84 ? -24.056 7.304 14.528 1.00 78.56 84 ILE A O 1
ATOM 680 N N . MET A 1 85 ? -23.850 8.652 12.760 1.00 79.12 85 MET A N 1
ATOM 681 C CA . MET A 1 85 ? -22.402 8.444 12.649 1.00 79.12 85 MET A CA 1
ATOM 682 C C . MET A 1 85 ? -21.639 9.323 13.642 1.00 79.12 85 MET A C 1
ATOM 684 O O . MET A 1 85 ? -21.789 10.541 13.660 1.00 79.12 85 MET A O 1
ATOM 688 N N . ASN A 1 86 ? -20.774 8.699 14.438 1.00 81.69 86 ASN A N 1
ATOM 689 C CA . ASN A 1 86 ? -19.828 9.414 15.291 1.00 81.69 86 ASN A CA 1
ATOM 690 C C . ASN A 1 86 ? -18.553 9.745 14.498 1.00 81.69 86 ASN A C 1
ATOM 692 O O . ASN A 1 86 ? -18.298 9.152 13.451 1.00 81.69 86 ASN A O 1
ATOM 696 N N . ALA A 1 87 ? -17.686 10.607 15.039 1.00 84.06 87 ALA A N 1
ATOM 697 C CA . ALA A 1 87 ? -16.412 10.965 14.403 1.00 84.06 87 ALA A CA 1
ATOM 698 C C . ALA A 1 87 ? -15.562 9.741 13.991 1.00 84.06 87 ALA A C 1
ATOM 700 O O . ALA A 1 87 ? -15.000 9.710 12.900 1.00 84.06 87 ALA A O 1
ATOM 701 N N . THR A 1 88 ? -15.524 8.691 14.821 1.00 81.69 88 THR A N 1
ATOM 702 C CA . THR A 1 88 ? -14.833 7.429 14.497 1.00 81.69 88 THR A CA 1
ATOM 703 C C . THR A 1 88 ? -15.450 6.710 13.298 1.00 81.69 88 THR A C 1
ATOM 705 O O . THR A 1 88 ? -14.723 6.156 12.484 1.00 81.69 88 THR A O 1
ATOM 708 N N . ASP A 1 89 ? -16.778 6.722 13.169 1.00 83.44 89 ASP A N 1
ATOM 709 C CA . ASP A 1 89 ? -17.463 6.050 12.063 1.00 83.44 89 ASP A CA 1
ATOM 710 C C . ASP A 1 89 ? -17.202 6.794 10.742 1.00 83.44 89 ASP A C 1
ATOM 712 O O . ASP A 1 89 ? -17.022 6.160 9.707 1.00 83.44 89 ASP A O 1
ATOM 716 N N . ILE A 1 90 ? -17.126 8.131 10.786 1.00 85.75 90 ILE A N 1
ATOM 717 C CA . ILE A 1 90 ? -16.749 8.971 9.638 1.00 85.75 90 ILE A CA 1
ATOM 718 C C . ILE A 1 90 ? -15.303 8.686 9.220 1.00 85.75 90 ILE A C 1
ATOM 720 O O . ILE A 1 90 ? -15.034 8.537 8.031 1.00 85.75 90 ILE A O 1
ATOM 724 N N . PHE A 1 91 ? -14.373 8.568 10.172 1.00 85.81 91 PHE A N 1
ATOM 725 C CA . PHE A 1 91 ? -12.987 8.199 9.870 1.00 85.81 91 PHE A CA 1
ATOM 726 C C . PHE A 1 91 ? -12.894 6.820 9.196 1.00 85.81 91 PHE A C 1
ATOM 728 O O . PHE A 1 91 ? -12.243 6.690 8.164 1.00 85.81 91 PHE A O 1
ATOM 735 N N . ILE A 1 92 ? -13.594 5.810 9.728 1.00 86.38 92 ILE A N 1
ATOM 736 C CA . ILE A 1 92 ? -13.621 4.461 9.135 1.00 86.38 92 ILE A CA 1
ATOM 737 C C . ILE A 1 92 ? -14.253 4.492 7.735 1.00 86.38 92 ILE A C 1
ATOM 739 O O . ILE A 1 92 ? -13.765 3.814 6.838 1.00 86.38 92 ILE A O 1
ATOM 743 N N . LEU A 1 93 ? -15.291 5.307 7.516 1.00 88.00 93 LEU A N 1
ATOM 744 C CA . LEU A 1 93 ? -15.891 5.492 6.191 1.00 88.00 93 LEU A CA 1
ATOM 745 C C . LEU A 1 93 ? -14.865 6.011 5.174 1.00 88.00 93 LEU A C 1
ATOM 747 O O . LEU A 1 93 ? -14.748 5.444 4.091 1.00 88.00 93 LEU A O 1
ATOM 751 N N . HIS A 1 94 ? -14.115 7.061 5.524 1.00 89.00 94 HIS A N 1
ATOM 752 C CA . HIS A 1 94 ? -13.076 7.616 4.651 1.00 89.00 94 HIS A CA 1
ATOM 753 C C . HIS A 1 94 ? -11.962 6.602 4.387 1.00 89.00 94 HIS A C 1
ATOM 755 O O . HIS A 1 94 ? -11.509 6.492 3.252 1.00 89.00 94 HIS A O 1
ATOM 761 N N . LEU A 1 95 ? -11.564 5.836 5.406 1.00 89.25 95 LEU A N 1
ATOM 762 C CA . LEU A 1 95 ? -10.563 4.784 5.263 1.00 89.25 95 LEU A CA 1
ATOM 763 C C . LEU A 1 95 ? -11.024 3.698 4.281 1.00 89.25 95 LEU A C 1
ATOM 765 O O . LEU A 1 95 ? -10.298 3.387 3.347 1.00 89.25 95 LEU A O 1
ATOM 769 N N . CYS A 1 96 ? -12.250 3.186 4.418 1.00 91.44 96 CYS A N 1
ATOM 770 C CA . CYS A 1 96 ? -12.781 2.182 3.492 1.00 91.44 96 CYS A CA 1
ATOM 771 C C . CYS A 1 96 ? -12.957 2.718 2.066 1.00 91.44 96 CYS A C 1
ATOM 773 O O . CYS A 1 96 ? -12.748 1.977 1.108 1.00 91.44 96 CYS A O 1
ATOM 775 N N . LEU A 1 97 ? -13.340 3.990 1.904 1.00 91.19 97 LEU A N 1
ATOM 776 C CA . LEU A 1 97 ? -13.403 4.624 0.585 1.00 91.19 97 LEU A CA 1
ATOM 777 C C . LEU A 1 97 ? -12.010 4.749 -0.042 1.00 91.19 97 LEU A C 1
ATOM 779 O O . LEU A 1 97 ? -11.857 4.432 -1.218 1.00 91.19 97 LEU A O 1
ATOM 783 N N . ALA A 1 98 ? -11.000 5.159 0.728 1.00 91.88 98 ALA A N 1
ATOM 784 C CA . ALA A 1 98 ? -9.617 5.226 0.262 1.00 91.88 98 ALA A CA 1
ATOM 785 C C . ALA A 1 98 ? -9.067 3.838 -0.108 1.00 91.88 98 ALA A C 1
ATOM 787 O O . ALA A 1 98 ? -8.473 3.688 -1.174 1.00 91.88 98 ALA A O 1
ATOM 788 N N . ASP A 1 99 ? -9.333 2.818 0.714 1.00 92.00 99 ASP A N 1
ATOM 789 C CA . ASP A 1 99 ? -8.924 1.436 0.451 1.00 92.00 99 ASP A CA 1
ATOM 790 C C . ASP A 1 99 ? -9.613 0.887 -0.813 1.00 92.00 99 ASP A C 1
ATOM 792 O O . ASP A 1 99 ? -8.957 0.278 -1.651 1.00 92.00 99 ASP A O 1
ATOM 796 N N . ILE A 1 100 ? -10.909 1.152 -1.025 1.00 92.62 100 ILE A N 1
ATOM 797 C CA . ILE A 1 100 ? -11.604 0.760 -2.266 1.00 92.62 100 ILE A CA 1
ATOM 798 C C . ILE A 1 100 ? -11.032 1.484 -3.482 1.00 92.62 100 ILE A C 1
ATOM 800 O O . ILE A 1 100 ? -10.808 0.846 -4.506 1.00 92.62 100 ILE A O 1
ATOM 804 N N . LEU A 1 101 ? -10.775 2.789 -3.385 1.00 91.31 101 LEU A N 1
ATOM 805 C CA . LEU A 1 101 ? -10.143 3.536 -4.472 1.00 91.31 101 LEU A CA 1
ATOM 806 C C . LEU A 1 101 ? -8.772 2.947 -4.823 1.00 91.31 101 LEU A C 1
ATOM 808 O O . LEU A 1 101 ? -8.497 2.751 -6.003 1.00 91.31 101 LEU A O 1
ATOM 812 N N . LEU A 1 102 ? -7.957 2.592 -3.825 1.00 89.94 102 LEU A N 1
ATOM 813 C CA . LEU A 1 102 ? -6.683 1.902 -4.037 1.00 89.94 102 LEU A CA 1
ATOM 814 C C . LEU A 1 102 ? -6.885 0.545 -4.724 1.00 89.94 102 LEU A C 1
ATOM 816 O O . LEU A 1 102 ? -6.234 0.268 -5.729 1.00 89.94 102 LEU A O 1
ATOM 820 N N . LEU A 1 103 ? -7.816 -0.278 -4.237 1.00 91.38 103 LEU A N 1
ATOM 821 C CA . LEU A 1 103 ? -8.118 -1.593 -4.813 1.00 91.38 103 LEU A CA 1
ATOM 822 C C . LEU A 1 103 ? -8.547 -1.488 -6.280 1.00 91.38 103 LEU A C 1
ATOM 824 O O . LEU A 1 103 ? -8.116 -2.295 -7.096 1.00 91.38 103 LEU A O 1
ATOM 828 N N . LEU A 1 104 ? -9.327 -0.466 -6.640 1.00 91.19 104 LEU A N 1
ATOM 829 C CA . LEU A 1 104 ? -9.730 -0.212 -8.026 1.00 91.19 104 LEU A CA 1
ATOM 830 C C . LEU A 1 104 ? -8.556 0.157 -8.943 1.00 91.19 104 LEU A C 1
ATOM 832 O O . LEU A 1 104 ? -8.680 -0.009 -10.154 1.00 91.19 104 LEU A O 1
ATOM 836 N N . THR A 1 105 ? -7.422 0.619 -8.405 1.00 89.62 105 THR A N 1
ATOM 837 C CA . THR A 1 105 ? -6.212 0.846 -9.213 1.00 89.62 105 THR A CA 1
ATOM 838 C C . THR A 1 105 ? -5.437 -0.441 -9.500 1.00 89.62 105 THR A C 1
ATOM 840 O O . THR A 1 105 ? -4.802 -0.528 -10.548 1.00 89.62 105 THR A O 1
ATOM 843 N N . LEU A 1 106 ? -5.517 -1.467 -8.639 1.00 89.88 106 LEU A N 1
ATOM 844 C CA . LEU A 1 106 ? -4.723 -2.704 -8.753 1.00 89.88 106 LEU A CA 1
ATOM 845 C C . LEU A 1 106 ? -4.834 -3.432 -10.109 1.00 89.88 106 LEU A C 1
ATOM 847 O O . LEU A 1 106 ? -3.801 -3.883 -10.602 1.00 89.88 106 LEU A O 1
ATOM 851 N N . PRO A 1 107 ? -6.011 -3.535 -10.763 1.00 91.12 107 PRO A N 1
ATOM 852 C CA . PRO A 1 107 ? -6.120 -4.165 -12.081 1.00 91.12 107 PRO A CA 1
ATOM 853 C C . PRO A 1 107 ? -5.275 -3.482 -13.160 1.00 91.12 107 PRO A C 1
ATOM 855 O O . PRO A 1 107 ? -4.764 -4.153 -14.050 1.00 91.12 107 PRO A O 1
ATOM 858 N N . PHE A 1 108 ? -5.109 -2.160 -13.082 1.00 89.50 108 PHE A N 1
ATOM 859 C CA . PHE A 1 108 ? -4.302 -1.415 -14.047 1.00 89.50 108 PHE A CA 1
ATOM 860 C C . PHE A 1 108 ? -2.817 -1.748 -13.888 1.00 89.50 108 PHE A C 1
ATOM 862 O O . PHE A 1 108 ? -2.155 -2.047 -14.877 1.00 89.50 108 PHE A O 1
ATOM 869 N N . TRP A 1 109 ? -2.331 -1.796 -12.645 1.00 86.00 109 TRP A N 1
ATOM 870 C CA . TRP A 1 109 ? -0.960 -2.207 -12.328 1.00 86.00 109 TRP A CA 1
ATOM 871 C C . TRP A 1 109 ? -0.695 -3.681 -12.665 1.00 86.00 109 TRP A C 1
ATOM 873 O O . TRP A 1 109 ? 0.395 -4.031 -13.100 1.00 86.00 109 TRP A O 1
ATOM 883 N N . ALA A 1 110 ? -1.697 -4.553 -12.516 1.00 88.12 110 ALA A N 1
ATOM 884 C CA . ALA A 1 110 ? -1.592 -5.954 -12.921 1.00 88.12 110 ALA A CA 1
ATOM 885 C C . ALA A 1 110 ? -1.404 -6.100 -14.440 1.00 88.12 110 ALA A C 1
ATOM 887 O O . ALA A 1 110 ? -0.587 -6.897 -14.890 1.00 88.12 110 ALA A O 1
ATOM 888 N N . VAL A 1 111 ? -2.146 -5.324 -15.236 1.00 89.06 111 VAL A N 1
ATOM 889 C CA . VAL A 1 111 ? -1.991 -5.321 -16.698 1.00 89.06 111 VAL A CA 1
ATOM 890 C C . VAL A 1 111 ? -0.645 -4.725 -17.109 1.00 89.06 111 VAL A C 1
ATOM 892 O O . VAL A 1 111 ? -0.005 -5.286 -17.996 1.00 89.06 111 VAL A O 1
ATOM 895 N N . GLU A 1 112 ? -0.205 -3.652 -16.441 1.00 83.88 112 GLU A N 1
ATOM 896 C CA . GLU A 1 112 ? 1.125 -3.054 -16.635 1.00 83.88 112 GLU A CA 1
ATOM 897 C C . GLU A 1 112 ? 2.245 -4.071 -16.376 1.00 83.88 112 GLU A C 1
ATOM 899 O O . GLU A 1 112 ? 3.169 -4.153 -17.173 1.00 83.88 112 GLU A O 1
ATOM 904 N N . ALA A 1 113 ? 2.135 -4.887 -15.322 1.00 82.38 113 ALA A N 1
ATOM 905 C CA . ALA A 1 113 ? 3.130 -5.908 -14.987 1.00 82.38 113 ALA A CA 1
ATOM 906 C C . ALA A 1 113 ? 3.131 -7.124 -15.933 1.00 82.38 113 ALA A C 1
ATOM 908 O O . ALA A 1 113 ? 4.175 -7.725 -16.163 1.00 82.38 113 ALA A O 1
ATOM 909 N N . ALA A 1 114 ? 1.965 -7.532 -16.445 1.00 83.50 114 ALA A N 1
ATOM 910 C CA . ALA A 1 114 ? 1.846 -8.715 -17.303 1.00 83.50 114 ALA A CA 1
ATOM 911 C C . ALA A 1 114 ? 2.186 -8.441 -18.770 1.00 83.50 114 ALA A C 1
ATOM 913 O O . ALA A 1 114 ? 2.616 -9.339 -19.490 1.00 83.50 114 ALA A O 1
ATOM 914 N N . ASN A 1 115 ? 1.903 -7.225 -19.227 1.00 81.25 115 ASN A N 1
ATOM 915 C CA . ASN A 1 115 ? 2.122 -6.810 -20.600 1.00 81.25 115 ASN A CA 1
ATOM 916 C C . ASN A 1 115 ? 2.879 -5.482 -20.566 1.00 81.25 115 ASN A C 1
ATOM 918 O O . ASN A 1 115 ? 4.064 -5.451 -20.266 1.00 81.25 115 ASN A O 1
ATOM 922 N N . GLU A 1 116 ? 2.180 -4.397 -20.879 1.00 77.31 116 GLU A N 1
ATOM 923 C CA . GLU A 1 116 ? 2.683 -3.034 -20.996 1.00 77.31 116 GLU A CA 1
ATOM 924 C C . GLU A 1 116 ? 1.502 -2.080 -20.710 1.00 77.31 116 GLU A C 1
ATOM 926 O O . GLU A 1 116 ? 0.343 -2.506 -20.585 1.00 77.31 116 GLU A O 1
ATOM 931 N N . TRP A 1 117 ? 1.750 -0.771 -20.615 1.00 80.62 117 TRP A N 1
ATOM 932 C CA . TRP A 1 117 ? 0.687 0.197 -20.335 1.00 80.62 117 TRP A CA 1
ATOM 933 C C . TRP A 1 117 ? -0.206 0.479 -21.561 1.00 80.62 117 TRP A C 1
ATOM 935 O O . TRP A 1 117 ? 0.081 1.333 -22.394 1.00 80.62 117 TRP A O 1
ATOM 945 N N . ILE A 1 118 ? -1.368 -0.178 -21.638 1.00 82.12 118 ILE A N 1
ATOM 946 C CA . ILE A 1 118 ? -2.298 -0.052 -22.784 1.00 82.12 118 ILE A CA 1
ATOM 947 C C . ILE A 1 118 ? -3.417 0.992 -22.609 1.00 82.12 118 ILE A C 1
ATOM 949 O O . ILE A 1 118 ? -4.204 1.231 -23.521 1.00 82.12 118 ILE A O 1
ATOM 953 N N . PHE A 1 119 ? -3.534 1.617 -21.435 1.00 82.00 119 PHE A N 1
ATOM 954 C CA . PHE A 1 119 ? -4.676 2.479 -21.085 1.00 82.00 119 PHE A CA 1
ATOM 955 C C . PHE A 1 119 ? -4.525 3.943 -21.533 1.00 82.00 119 PHE A C 1
ATOM 957 O O . PHE A 1 119 ? -5.389 4.784 -21.265 1.00 82.00 119 PHE A O 1
ATOM 964 N N . GLY A 1 120 ? -3.413 4.259 -22.198 1.00 78.69 120 GLY A N 1
ATOM 965 C CA . GLY A 1 120 ? -3.104 5.585 -22.714 1.00 78.69 120 GLY A CA 1
ATOM 966 C C . GLY A 1 120 ? -2.711 6.612 -21.646 1.00 78.69 120 GLY A C 1
ATOM 967 O O . GLY A 1 120 ? -2.653 6.349 -20.440 1.00 78.69 120 GLY A O 1
ATOM 968 N N . ILE A 1 121 ? -2.444 7.830 -22.121 1.00 77.69 121 ILE A N 1
ATOM 969 C CA . ILE A 1 121 ? -1.820 8.920 -21.354 1.00 77.69 121 ILE A CA 1
ATOM 970 C C . ILE A 1 121 ? -2.691 9.393 -20.181 1.00 77.69 121 ILE A C 1
ATOM 972 O O . ILE A 1 121 ? -2.183 9.685 -19.098 1.00 77.69 121 ILE A O 1
ATOM 976 N N . ALA A 1 122 ? -4.008 9.487 -20.388 1.00 80.38 122 ALA A N 1
ATOM 977 C CA . ALA A 1 122 ? -4.924 10.041 -19.391 1.00 80.38 122 ALA A CA 1
ATOM 978 C C . ALA A 1 122 ? -4.978 9.179 -18.121 1.00 80.38 122 ALA A C 1
ATOM 980 O O . ALA A 1 122 ? -4.869 9.706 -17.013 1.00 80.38 122 ALA A O 1
ATOM 981 N N . LEU A 1 123 ? -5.089 7.857 -18.282 1.00 82.62 123 LEU A N 1
ATOM 982 C CA . LEU A 1 123 ? -5.118 6.931 -17.153 1.00 82.62 123 LEU A CA 1
ATOM 983 C C . LEU A 1 123 ? -3.737 6.782 -16.504 1.00 82.62 123 LEU A C 1
ATOM 985 O O . LEU A 1 123 ? -3.679 6.683 -15.282 1.00 82.62 123 LEU A O 1
ATOM 989 N N . CYS A 1 124 ? -2.642 6.869 -17.273 1.00 82.81 124 CYS A N 1
ATOM 990 C CA . CYS A 1 124 ? -1.280 6.867 -16.719 1.00 82.81 124 CYS A CA 1
ATOM 991 C C . CYS A 1 124 ? -1.085 8.025 -15.727 1.00 82.81 124 CYS A C 1
ATOM 993 O O . CYS A 1 124 ? -0.633 7.822 -14.602 1.00 82.81 124 CYS A O 1
ATOM 995 N N . LYS A 1 125 ? -1.516 9.239 -16.097 1.00 80.50 125 LYS A N 1
ATOM 996 C CA . LYS A 1 125 ? -1.434 10.417 -15.217 1.00 80.50 125 LYS A CA 1
ATOM 997 C C . LYS A 1 125 ? -2.368 10.333 -14.011 1.00 80.50 125 LYS A C 1
ATOM 999 O O . LYS A 1 125 ? -2.010 10.809 -12.934 1.00 80.50 125 LYS A O 1
ATOM 1004 N N . LEU A 1 126 ? -3.560 9.759 -14.195 1.00 82.44 126 LEU A N 1
ATOM 1005 C CA . LEU A 1 126 ? -4.547 9.611 -13.126 1.00 82.44 126 LEU A CA 1
ATOM 1006 C C . LEU A 1 126 ? -4.078 8.609 -12.064 1.00 82.44 126 LEU A C 1
ATOM 1008 O O . LEU A 1 126 ? -4.144 8.905 -10.875 1.00 82.44 126 LEU A O 1
ATOM 1012 N N . ILE A 1 127 ? -3.596 7.442 -12.494 1.00 81.06 127 ILE A N 1
ATOM 1013 C CA . ILE A 1 127 ? -3.208 6.334 -11.611 1.00 81.06 127 ILE A CA 1
ATOM 1014 C C . ILE A 1 127 ? -1.794 6.536 -11.059 1.00 81.06 127 ILE A C 1
ATOM 1016 O O . ILE A 1 127 ? -1.558 6.297 -9.878 1.00 81.06 127 ILE A O 1
ATOM 1020 N N . GLY A 1 128 ? -0.872 7.063 -11.868 1.00 71.06 128 GLY A N 1
ATOM 1021 C CA . GLY A 1 128 ? 0.485 7.424 -11.450 1.00 71.06 128 GLY A CA 1
ATOM 1022 C C . GLY A 1 128 ? 0.588 8.721 -10.637 1.00 71.06 128 GLY A C 1
ATOM 1023 O O . GLY A 1 128 ? 1.699 9.164 -10.353 1.00 71.06 128 GLY A O 1
ATOM 1024 N N . ALA A 1 129 ? -0.551 9.336 -10.287 1.00 65.38 129 ALA A N 1
ATOM 1025 C CA . ALA A 1 129 ? -0.693 10.450 -9.347 1.00 65.38 129 ALA A CA 1
ATOM 1026 C C . ALA A 1 129 ? 0.361 11.568 -9.500 1.00 65.38 129 ALA A C 1
ATOM 1028 O O . ALA A 1 129 ? 1.149 11.818 -8.594 1.00 65.38 129 ALA A O 1
ATOM 1029 N N . LEU A 1 130 ? 0.353 12.258 -10.648 1.00 59.03 130 LEU A N 1
ATOM 1030 C CA . LEU A 1 130 ? 1.280 13.342 -11.045 1.00 59.03 130 LEU A CA 1
ATOM 1031 C C . LEU A 1 130 ? 2.767 12.960 -11.179 1.00 59.03 130 LEU A C 1
ATOM 1033 O O . LEU A 1 130 ? 3.500 13.708 -11.822 1.00 59.03 130 LEU A O 1
ATOM 1037 N N . PHE A 1 131 ? 3.213 11.825 -10.636 1.00 64.50 131 PHE A N 1
ATOM 1038 C CA . PHE A 1 131 ? 4.620 11.410 -10.648 1.00 64.50 131 PHE A CA 1
ATOM 1039 C C . PHE A 1 131 ? 4.989 10.476 -11.808 1.00 64.50 131 PHE A C 1
ATOM 1041 O O . PHE A 1 131 ? 6.175 10.253 -12.028 1.00 64.50 131 PHE A O 1
ATOM 1048 N N . LYS A 1 132 ? 4.016 9.959 -12.574 1.00 72.25 132 LYS A N 1
ATOM 1049 C CA . LYS A 1 132 ? 4.266 9.242 -13.838 1.00 72.25 132 LYS A CA 1
ATOM 1050 C C . LYS A 1 132 ? 3.872 10.068 -15.067 1.00 72.25 132 LYS A C 1
ATOM 1052 O O . LYS A 1 132 ? 2.855 10.770 -15.070 1.00 72.25 132 LYS A O 1
ATOM 1057 N N . VAL A 1 133 ? 4.659 9.937 -16.130 1.00 73.00 133 VAL A N 1
ATOM 1058 C CA . VAL A 1 133 ? 4.397 10.455 -17.476 1.00 73.00 133 VAL A CA 1
ATOM 1059 C C . VAL A 1 133 ? 4.277 9.284 -18.441 1.00 73.00 133 VAL A C 1
ATOM 1061 O O . VAL A 1 133 ? 4.961 8.276 -18.318 1.00 73.00 133 VAL A O 1
ATOM 1064 N N . ALA A 1 134 ? 3.381 9.438 -19.410 1.00 73.00 134 ALA A N 1
ATOM 1065 C CA . ALA A 1 134 ? 3.294 8.527 -20.533 1.00 73.00 134 ALA A CA 1
ATOM 1066 C C . ALA A 1 134 ? 4.266 8.987 -21.625 1.00 73.00 134 ALA A C 1
ATOM 1068 O O . ALA A 1 134 ? 4.176 10.137 -22.067 1.00 73.00 134 ALA A O 1
ATOM 1069 N N . VAL A 1 135 ? 5.172 8.103 -22.028 1.00 68.25 135 VAL A N 1
ATOM 1070 C CA . VAL A 1 135 ? 6.133 8.316 -23.114 1.00 68.25 135 VAL A CA 1
ATOM 1071 C C . VAL A 1 135 ? 5.733 7.415 -24.279 1.00 68.25 135 VAL A C 1
ATOM 1073 O O . VAL A 1 135 ? 5.452 6.236 -24.082 1.00 68.25 135 VAL A O 1
ATOM 1076 N N . GLU A 1 136 ? 5.648 7.987 -25.478 1.00 64.38 136 GLU A N 1
ATOM 1077 C CA . GLU A 1 136 ? 5.405 7.244 -26.720 1.00 64.38 136 GLU A CA 1
ATOM 1078 C C . GLU A 1 136 ? 6.766 6.771 -27.264 1.00 64.38 136 GLU A C 1
ATOM 1080 O O . GLU A 1 136 ? 7.615 7.597 -27.608 1.00 64.38 136 GLU A O 1
ATOM 1085 N N . ASP A 1 137 ? 6.998 5.457 -27.318 1.00 61.03 137 ASP A N 1
ATOM 1086 C CA . ASP A 1 137 ? 8.189 4.873 -27.939 1.00 61.03 137 ASP A CA 1
ATOM 1087 C C . ASP A 1 137 ? 8.042 4.931 -29.467 1.00 61.03 137 ASP A C 1
ATOM 1089 O O . ASP A 1 137 ? 7.222 4.244 -30.086 1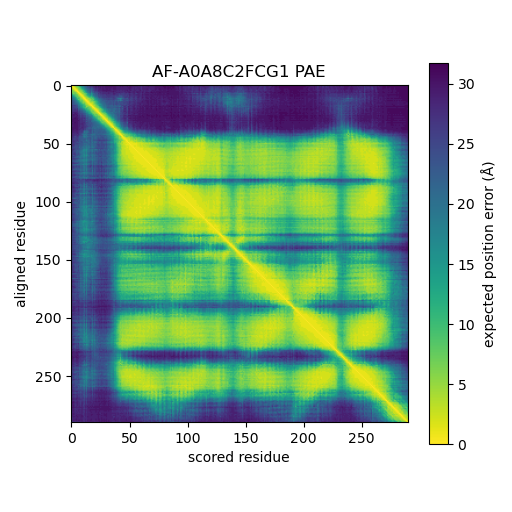.00 61.03 137 ASP A O 1
ATOM 1093 N N . THR A 1 138 ? 8.856 5.785 -30.084 1.00 56.75 138 THR A N 1
ATOM 1094 C CA . THR A 1 138 ? 8.862 6.003 -31.537 1.00 56.75 138 THR A CA 1
ATOM 1095 C C . THR A 1 138 ? 9.583 4.898 -32.316 1.00 56.75 138 THR A C 1
ATOM 1097 O O . THR A 1 138 ? 9.386 4.789 -33.527 1.00 56.75 138 THR A O 1
ATOM 1100 N N . ILE A 1 139 ? 10.386 4.058 -31.652 1.00 58.84 139 ILE A N 1
ATOM 1101 C CA . ILE A 1 139 ? 11.194 2.995 -32.268 1.00 58.84 139 ILE A CA 1
ATOM 1102 C C . ILE A 1 139 ? 10.411 1.675 -32.297 1.00 58.84 139 ILE A C 1
ATOM 1104 O O . ILE A 1 139 ? 10.482 0.926 -33.275 1.00 58.84 139 ILE A O 1
ATOM 1108 N N . ARG A 1 140 ? 9.607 1.396 -31.265 1.00 55.50 140 ARG A N 1
ATOM 1109 C CA . ARG A 1 140 ? 8.849 0.144 -31.121 1.00 55.50 140 ARG A CA 1
ATOM 1110 C C . ARG A 1 140 ? 7.349 0.343 -31.372 1.00 55.50 140 ARG A C 1
ATOM 1112 O O . ARG A 1 140 ? 6.549 0.201 -30.460 1.00 55.50 140 ARG A O 1
ATOM 1119 N N . GLN A 1 141 ? 6.975 0.634 -32.625 1.00 51.53 141 GLN A N 1
ATOM 1120 C CA . GLN A 1 141 ? 5.580 0.675 -33.122 1.00 51.53 141 GLN A CA 1
ATOM 1121 C C . GLN A 1 141 ? 4.550 1.266 -32.128 1.00 51.53 141 GLN A C 1
ATOM 1123 O O . GLN A 1 141 ? 3.675 0.549 -31.648 1.00 51.53 141 GLN A O 1
ATOM 1128 N N . ASP A 1 142 ? 4.616 2.577 -31.870 1.00 57.69 142 ASP A N 1
ATOM 1129 C CA . ASP A 1 142 ? 3.529 3.355 -31.236 1.00 57.69 142 ASP A CA 1
ATOM 1130 C C . ASP A 1 142 ? 3.095 2.835 -29.844 1.00 57.69 142 ASP A C 1
ATOM 1132 O O . ASP A 1 142 ? 1.922 2.882 -29.462 1.00 57.69 142 ASP A O 1
ATOM 1136 N N . LYS A 1 143 ? 4.045 2.296 -29.071 1.00 59.84 143 LYS A N 1
ATOM 1137 C CA . LYS A 1 143 ? 3.806 1.801 -27.709 1.00 59.84 143 LYS A CA 1
ATOM 1138 C C . LYS A 1 143 ? 3.918 2.929 -26.690 1.00 59.84 143 LYS A C 1
ATOM 1140 O O . LYS A 1 143 ? 4.811 3.764 -26.766 1.00 59.84 143 LYS A O 1
ATOM 1145 N N . THR A 1 144 ? 2.998 2.962 -25.727 1.00 65.69 144 THR A N 1
ATOM 1146 C CA . THR A 1 144 ? 3.001 3.951 -24.639 1.00 65.69 144 THR A CA 1
ATOM 1147 C C . THR A 1 144 ? 3.515 3.308 -23.356 1.00 65.69 144 THR A C 1
ATOM 1149 O O . THR A 1 144 ? 2.875 2.405 -22.825 1.00 65.69 144 THR A O 1
ATOM 1152 N N . GLU A 1 145 ? 4.620 3.804 -22.812 1.00 67.94 145 GLU A N 1
ATOM 1153 C CA . GLU A 1 145 ? 5.135 3.385 -21.505 1.00 67.94 145 GLU A CA 1
ATOM 1154 C C . GLU A 1 145 ? 4.776 4.414 -20.428 1.00 67.94 145 GLU A C 1
ATOM 1156 O O . GLU A 1 145 ? 4.836 5.622 -20.658 1.00 67.94 145 GLU A O 1
ATOM 1161 N N . CYS A 1 146 ? 4.376 3.952 -19.240 1.00 77.44 146 CYS A N 1
ATOM 1162 C CA . CYS A 1 146 ? 3.997 4.818 -18.119 1.00 77.44 146 CYS A CA 1
ATOM 1163 C C . CYS A 1 146 ? 5.129 4.876 -17.083 1.00 77.44 146 CYS A C 1
ATOM 1165 O O . CYS A 1 146 ? 5.130 4.148 -16.086 1.00 77.44 146 CYS A O 1
ATOM 1167 N N . VAL A 1 147 ? 6.098 5.760 -17.323 1.00 73.50 147 VAL A N 1
ATOM 1168 C CA . VAL A 1 147 ? 7.342 5.851 -16.547 1.00 73.50 147 VAL A CA 1
ATOM 1169 C C . VAL A 1 147 ? 7.303 6.981 -15.510 1.00 73.50 147 VAL A C 1
ATOM 1171 O O . VAL A 1 147 ? 6.668 8.015 -15.737 1.00 73.50 147 VAL A O 1
ATOM 1174 N N . PRO A 1 148 ? 7.966 6.827 -14.351 1.00 70.62 148 PRO A N 1
ATOM 1175 C CA . PRO A 1 148 ? 8.163 7.926 -13.410 1.00 70.62 148 PRO A CA 1
ATOM 1176 C C . PRO A 1 148 ? 8.865 9.123 -14.070 1.00 70.62 148 PRO A C 1
ATOM 1178 O O . PRO A 1 148 ? 9.876 8.959 -14.748 1.00 70.62 148 PRO A O 1
ATOM 1181 N N . PHE A 1 149 ? 8.345 10.333 -13.860 1.00 70.88 149 PHE A N 1
ATOM 1182 C CA . PHE A 1 149 ? 8.939 11.566 -14.372 1.00 70.88 149 PHE A CA 1
ATOM 1183 C C . PHE A 1 149 ? 9.676 12.306 -13.263 1.00 70.88 149 PHE A C 1
ATOM 1185 O O . PHE A 1 149 ? 9.066 12.760 -12.291 1.00 70.88 149 PHE A O 1
ATOM 1192 N N . TYR A 1 150 ? 10.981 12.487 -13.444 1.00 67.12 150 TYR A N 1
ATOM 1193 C CA . TYR A 1 150 ? 11.821 13.237 -12.524 1.00 67.12 150 TYR A CA 1
ATOM 1194 C C . TYR A 1 150 ? 12.512 14.377 -13.278 1.00 67.12 150 TYR A C 1
ATOM 1196 O O . TYR A 1 150 ? 13.274 14.121 -14.206 1.00 67.12 150 TYR A O 1
ATOM 1204 N N . PRO A 1 151 ? 12.261 15.644 -12.908 1.00 66.69 151 PRO A N 1
ATOM 1205 C CA . PRO A 1 151 ? 12.823 16.780 -13.634 1.00 66.69 151 PRO A CA 1
ATOM 1206 C C . PRO A 1 151 ? 14.329 16.998 -13.390 1.00 66.69 151 PRO A C 1
ATOM 1208 O O . PRO A 1 151 ? 14.943 17.763 -14.125 1.00 66.69 151 PRO A O 1
ATOM 1211 N N . SER A 1 152 ? 14.931 16.371 -12.369 1.00 66.31 152 SER A N 1
ATOM 1212 C CA . SER A 1 152 ? 16.393 16.280 -12.202 1.00 66.31 152 SER A CA 1
ATOM 1213 C C . SER A 1 152 ? 16.791 15.121 -11.276 1.00 66.31 152 SER A C 1
ATOM 1215 O O . SER A 1 152 ? 15.964 14.657 -10.487 1.00 66.31 152 SER A O 1
ATOM 1217 N N . ASP A 1 153 ? 18.065 14.710 -11.288 1.00 63.88 153 ASP A N 1
ATOM 1218 C CA . ASP A 1 153 ? 18.609 13.640 -10.425 1.00 63.88 153 ASP A CA 1
ATOM 1219 C C . ASP A 1 153 ? 18.343 13.873 -8.928 1.00 63.88 153 ASP A C 1
ATOM 1221 O O . ASP A 1 153 ? 18.065 12.948 -8.163 1.00 63.88 153 ASP A O 1
ATOM 1225 N N . SER A 1 154 ? 18.330 15.139 -8.493 1.00 68.62 154 SER A N 1
ATOM 1226 C CA . SER A 1 154 ? 18.007 15.503 -7.105 1.00 68.62 154 SER A CA 1
ATOM 1227 C C . SER A 1 154 ? 16.549 15.199 -6.732 1.00 68.62 154 SER A C 1
ATOM 1229 O O . SER A 1 154 ? 16.259 14.905 -5.569 1.00 68.62 154 SER A O 1
ATOM 1231 N N . TRP A 1 155 ? 15.624 15.228 -7.700 1.00 69.19 155 TRP A N 1
ATOM 1232 C CA . TRP A 1 155 ? 14.214 14.898 -7.474 1.00 69.19 155 TRP A CA 1
ATOM 1233 C C . TRP A 1 155 ? 13.985 13.403 -7.265 1.00 69.19 155 TRP A C 1
ATOM 1235 O O . TRP A 1 155 ? 13.070 13.051 -6.520 1.00 69.19 155 TRP A O 1
ATOM 1245 N N . HIS A 1 156 ? 1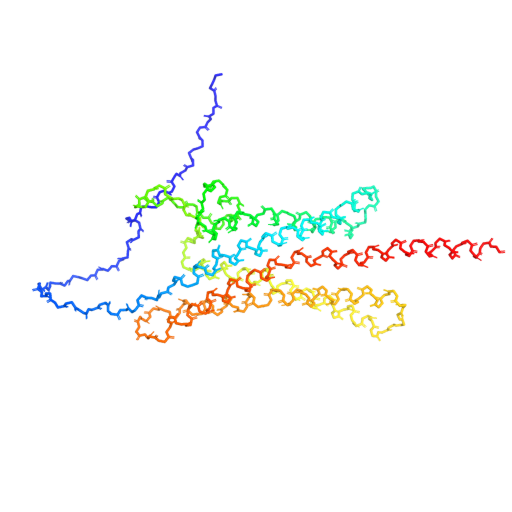4.816 12.525 -7.833 1.00 69.06 156 HIS A N 1
ATOM 1246 C CA . HIS A 1 156 ? 14.729 11.085 -7.567 1.00 69.06 156 HIS A CA 1
ATOM 1247 C C . HIS A 1 156 ? 14.930 10.790 -6.077 1.00 69.06 156 HIS A C 1
ATOM 1249 O O . HIS A 1 156 ? 14.106 10.125 -5.449 1.00 69.06 156 HIS A O 1
ATOM 1255 N N . LEU A 1 157 ? 15.987 11.344 -5.476 1.00 72.25 157 LEU A N 1
ATOM 1256 C CA . LEU A 1 157 ? 16.252 11.163 -4.050 1.00 72.25 157 LEU A CA 1
ATOM 1257 C C . LEU A 1 157 ? 15.209 11.888 -3.191 1.00 72.25 157 LEU A C 1
ATOM 1259 O O . LEU A 1 157 ? 14.705 11.316 -2.228 1.00 72.25 157 LEU A O 1
ATOM 1263 N N . ALA A 1 158 ? 14.847 13.125 -3.543 1.00 77.12 158 ALA A N 1
ATOM 1264 C CA . ALA A 1 158 ? 13.886 13.908 -2.769 1.00 77.12 158 ALA A CA 1
ATOM 1265 C C . ALA A 1 158 ? 12.499 13.249 -2.712 1.00 77.12 158 ALA A C 1
ATOM 1267 O O . ALA A 1 158 ? 11.891 13.196 -1.645 1.00 77.12 158 ALA A O 1
ATOM 1268 N N . THR A 1 159 ? 12.007 12.705 -3.828 1.00 74.06 159 THR A N 1
ATOM 1269 C CA . THR A 1 159 ? 10.718 11.991 -3.878 1.00 74.06 159 THR A CA 1
ATOM 1270 C C . THR A 1 159 ? 10.763 10.674 -3.106 1.00 74.06 159 THR A C 1
ATOM 1272 O O . THR A 1 159 ? 9.839 10.399 -2.338 1.00 74.06 159 THR A O 1
ATOM 1275 N N . ARG A 1 160 ? 11.854 9.900 -3.218 1.00 76.69 160 ARG A N 1
ATOM 1276 C CA . ARG A 1 160 ? 12.074 8.682 -2.418 1.00 76.69 160 ARG A CA 1
ATOM 1277 C C . ARG A 1 160 ? 12.102 8.995 -0.915 1.00 76.69 160 ARG A C 1
ATOM 1279 O O . ARG A 1 160 ? 11.403 8.350 -0.135 1.00 76.69 160 ARG A O 1
ATOM 1286 N N . LEU A 1 161 ? 12.829 10.035 -0.499 1.00 79.62 161 LEU A N 1
ATOM 1287 C CA . LEU A 1 161 ? 12.877 10.484 0.899 1.00 79.62 161 LEU A CA 1
ATOM 1288 C C . LEU A 1 161 ? 11.520 10.992 1.396 1.00 79.62 161 LEU A C 1
ATOM 1290 O O . LEU A 1 161 ? 11.106 10.653 2.504 1.00 79.62 161 LEU A O 1
ATOM 1294 N N . LEU A 1 162 ? 10.807 11.770 0.581 1.00 82.44 162 LEU A N 1
ATOM 1295 C CA . LEU A 1 162 ? 9.473 12.262 0.913 1.00 82.44 162 LEU A CA 1
ATOM 1296 C C . LEU A 1 162 ? 8.498 11.102 1.144 1.00 82.44 162 LEU A C 1
ATOM 1298 O O . LEU A 1 162 ? 7.759 11.114 2.130 1.00 82.44 162 LEU A O 1
ATOM 1302 N N . TYR A 1 163 ? 8.538 10.087 0.278 1.00 81.31 163 TYR A N 1
ATOM 1303 C CA . TYR A 1 163 ? 7.738 8.873 0.416 1.00 81.31 163 TYR A CA 1
ATOM 1304 C C . TYR A 1 163 ? 8.048 8.132 1.725 1.00 81.31 163 TYR A C 1
ATOM 1306 O O . TYR A 1 163 ? 7.126 7.772 2.453 1.00 81.31 163 TYR A O 1
ATOM 1314 N N . HIS A 1 164 ? 9.322 7.974 2.096 1.00 82.25 164 HIS A N 1
ATOM 1315 C CA . HIS A 1 164 ? 9.698 7.354 3.372 1.00 82.25 164 HIS A CA 1
ATOM 1316 C C . HIS A 1 164 ? 9.224 8.155 4.591 1.00 82.25 164 HIS A C 1
ATOM 1318 O O . HIS A 1 164 ? 8.706 7.588 5.560 1.00 82.25 164 HIS A O 1
ATOM 1324 N N . ILE A 1 165 ? 9.387 9.479 4.558 1.00 84.75 165 ILE A N 1
ATOM 1325 C CA . ILE A 1 165 ? 9.029 10.348 5.682 1.00 84.75 165 ILE A CA 1
ATOM 1326 C C . ILE A 1 165 ? 7.512 10.363 5.878 1.00 84.75 165 ILE A C 1
ATOM 1328 O O . ILE A 1 165 ? 7.040 10.112 6.988 1.00 84.75 165 ILE A O 1
ATOM 1332 N N . LEU A 1 166 ? 6.749 10.632 4.816 1.00 83.75 166 LEU A N 1
ATOM 1333 C CA . LEU A 1 166 ? 5.292 10.768 4.890 1.00 83.75 166 LEU A CA 1
ATOM 1334 C C . LEU A 1 166 ? 4.570 9.418 4.942 1.00 83.75 166 LEU A C 1
ATOM 1336 O O . LEU A 1 166 ? 3.560 9.301 5.631 1.00 83.75 166 LEU A O 1
ATOM 1340 N N . GLY A 1 167 ? 5.079 8.410 4.235 1.00 79.94 167 GLY A N 1
ATOM 1341 C CA . GLY A 1 167 ? 4.456 7.092 4.115 1.00 79.94 167 GLY A CA 1
ATOM 1342 C C . GLY A 1 167 ? 4.775 6.136 5.263 1.00 79.94 167 GLY A C 1
ATOM 1343 O O . GLY A 1 167 ? 3.973 5.248 5.543 1.00 79.94 167 GLY A O 1
ATOM 1344 N N . PHE A 1 168 ? 5.902 6.315 5.964 1.00 86.94 168 PHE A N 1
ATOM 1345 C CA . PHE A 1 168 ? 6.329 5.377 7.009 1.00 86.94 168 PHE A CA 1
ATOM 1346 C C . PHE A 1 168 ? 6.730 6.044 8.325 1.00 86.94 168 PHE A C 1
ATOM 1348 O O . PHE A 1 168 ? 6.118 5.758 9.355 1.00 86.94 168 PHE A O 1
ATOM 1355 N N . ILE A 1 169 ? 7.714 6.949 8.320 1.00 88.75 169 ILE A N 1
ATOM 1356 C CA . ILE A 1 169 ? 8.292 7.492 9.563 1.00 88.75 169 ILE A CA 1
ATOM 1357 C C . ILE A 1 169 ? 7.270 8.310 10.353 1.00 88.75 169 ILE A C 1
ATOM 1359 O O . ILE A 1 169 ? 7.090 8.083 11.550 1.00 88.75 169 ILE A O 1
ATOM 1363 N N . LEU A 1 170 ? 6.567 9.235 9.700 1.00 89.75 170 LEU A N 1
ATOM 1364 C CA . LEU A 1 170 ? 5.568 10.074 10.355 1.00 89.75 170 LEU A CA 1
ATOM 1365 C C . LEU A 1 170 ? 4.397 9.236 10.919 1.00 89.75 170 LEU A C 1
ATOM 1367 O O . LEU A 1 170 ? 4.123 9.363 12.119 1.00 89.75 170 LEU A O 1
ATOM 1371 N N . PRO A 1 171 ? 3.753 8.330 10.148 1.00 87.56 171 PRO A N 1
ATOM 1372 C CA . PRO A 1 171 ? 2.745 7.416 10.690 1.00 87.56 171 PRO A CA 1
ATOM 1373 C C . PRO A 1 171 ? 3.260 6.548 11.845 1.00 87.56 171 PRO A C 1
ATOM 1375 O O . PRO A 1 171 ? 2.571 6.411 12.859 1.00 87.56 171 PRO A O 1
ATOM 1378 N N . ALA A 1 172 ? 4.477 6.003 11.739 1.00 88.69 172 ALA A N 1
ATOM 1379 C CA . ALA A 1 172 ? 5.076 5.160 12.772 1.00 88.69 172 ALA A CA 1
ATOM 1380 C C . ALA A 1 172 ? 5.283 5.922 14.088 1.00 88.69 172 ALA A C 1
ATOM 1382 O O . ALA A 1 172 ? 4.903 5.430 15.151 1.00 88.69 172 ALA A O 1
ATOM 1383 N N . LEU A 1 173 ? 5.838 7.137 14.034 1.00 90.62 173 LEU A N 1
ATOM 1384 C CA . LEU A 1 173 ? 6.069 7.963 15.221 1.00 90.62 173 LEU A CA 1
ATOM 1385 C C . LEU A 1 173 ? 4.759 8.327 15.924 1.00 90.62 173 LEU A C 1
ATOM 1387 O O . LEU A 1 173 ? 4.665 8.203 17.147 1.00 90.62 173 LEU A O 1
ATOM 1391 N N . ILE A 1 174 ? 3.731 8.710 15.161 1.00 90.38 174 ILE A N 1
ATOM 1392 C CA . ILE A 1 174 ? 2.401 9.017 15.705 1.00 90.38 174 ILE A CA 1
ATOM 1393 C C . ILE A 1 174 ? 1.804 7.770 16.371 1.00 90.38 174 ILE A C 1
ATOM 1395 O O . ILE A 1 174 ? 1.370 7.830 17.523 1.00 90.38 174 ILE A O 1
ATOM 1399 N N . MET A 1 175 ? 1.835 6.622 15.690 1.00 86.12 175 MET A N 1
ATOM 1400 C CA . MET A 1 175 ? 1.308 5.352 16.201 1.00 86.12 175 MET A CA 1
ATOM 1401 C C . MET A 1 175 ? 2.017 4.903 17.484 1.00 86.12 175 MET A C 1
ATOM 1403 O O . MET A 1 175 ? 1.355 4.507 18.447 1.00 86.12 175 MET A O 1
ATOM 1407 N N . LEU A 1 176 ? 3.346 5.010 17.543 1.00 87.75 176 LEU A N 1
ATOM 1408 C CA . LEU A 1 176 ? 4.142 4.665 18.725 1.00 87.75 176 LEU A CA 1
ATOM 1409 C C . LEU A 1 176 ? 3.877 5.620 19.892 1.00 87.75 176 LEU A C 1
ATOM 1411 O O . LEU A 1 176 ? 3.669 5.168 21.023 1.00 87.75 176 LEU A O 1
ATOM 1415 N N . PHE A 1 177 ? 3.817 6.926 19.629 1.00 89.81 177 PHE A N 1
ATOM 1416 C CA . PHE A 1 177 ? 3.489 7.925 20.643 1.00 89.81 177 PHE A CA 1
ATOM 1417 C C . PHE A 1 177 ? 2.097 7.668 21.234 1.00 89.81 177 PHE A C 1
ATOM 1419 O O . PHE A 1 177 ? 1.950 7.522 22.451 1.00 89.81 177 PHE A O 1
ATOM 1426 N N . CYS A 1 178 ? 1.083 7.494 20.386 1.0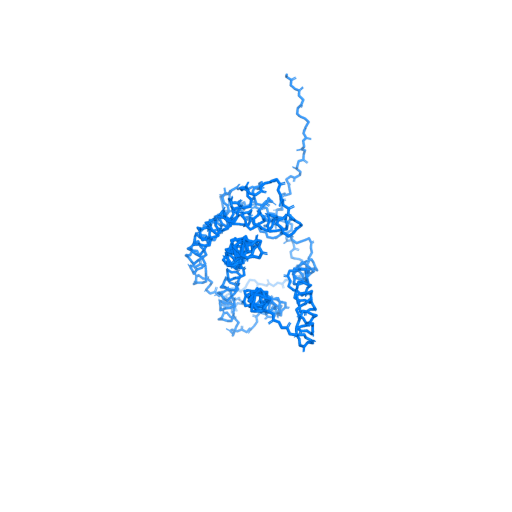0 87.25 178 CYS A N 1
ATOM 1427 C CA . CYS A 1 178 ? -0.278 7.190 20.821 1.00 87.25 178 CYS A CA 1
ATOM 1428 C C . CYS A 1 178 ? -0.362 5.852 21.574 1.00 87.25 178 CYS A C 1
ATOM 1430 O O . CYS A 1 178 ? -0.985 5.783 22.636 1.00 87.25 178 CYS A O 1
ATOM 1432 N N . CYS A 1 179 ? 0.294 4.799 21.079 1.00 84.38 179 CYS A N 1
ATOM 1433 C CA . CYS A 1 179 ? 0.291 3.479 21.711 1.00 84.38 179 CYS A CA 1
ATOM 1434 C C . CYS A 1 179 ? 0.974 3.499 23.085 1.00 84.38 179 CYS A C 1
ATOM 1436 O O . CYS A 1 179 ? 0.447 2.921 24.039 1.00 84.38 179 CYS A O 1
ATOM 1438 N N . SER A 1 180 ? 2.097 4.209 23.230 1.00 84.94 180 SER A N 1
ATOM 1439 C CA . SER A 1 180 ? 2.772 4.373 24.524 1.00 84.94 180 SER A CA 1
ATOM 1440 C C . SER A 1 180 ? 1.883 5.105 25.536 1.00 84.94 180 SER A C 1
ATOM 1442 O O . SER A 1 180 ? 1.741 4.649 26.672 1.00 84.94 180 SER A O 1
ATOM 1444 N N . GLY A 1 181 ? 1.182 6.163 25.114 1.00 83.88 181 GLY A N 1
ATOM 1445 C CA . GLY A 1 181 ? 0.208 6.876 25.942 1.00 83.88 181 GLY A CA 1
ATOM 1446 C C . GLY A 1 181 ? -0.960 5.991 26.389 1.00 83.88 181 GLY A C 1
ATOM 1447 O O . GLY A 1 181 ? -1.336 6.006 27.565 1.00 83.88 181 GLY A O 1
ATOM 1448 N N . ILE A 1 182 ? -1.505 5.170 25.484 1.00 80.88 182 ILE A N 1
ATOM 1449 C CA . ILE A 1 182 ? -2.560 4.193 25.799 1.00 80.88 182 ILE A CA 1
ATOM 1450 C C . ILE A 1 182 ? -2.032 3.144 26.791 1.00 80.88 182 ILE A C 1
ATOM 1452 O O . ILE A 1 182 ? -2.685 2.873 27.800 1.00 80.88 182 ILE A O 1
ATOM 1456 N N . LEU A 1 183 ? -0.830 2.602 26.569 1.00 78.75 183 LEU A N 1
ATOM 1457 C CA . LEU A 1 183 ? -0.200 1.592 27.428 1.00 78.75 183 LEU A CA 1
ATOM 1458 C C . LEU A 1 183 ? 0.135 2.117 28.831 1.00 78.75 183 LEU A C 1
ATOM 1460 O O . LEU A 1 183 ? -0.038 1.405 29.821 1.00 78.75 183 LEU A O 1
ATOM 1464 N N . LEU A 1 184 ? 0.561 3.372 28.949 1.00 79.31 184 LEU A N 1
ATOM 1465 C CA . LEU A 1 184 ? 0.827 4.010 30.240 1.00 79.31 184 LEU A CA 1
ATOM 1466 C C . LEU A 1 184 ? -0.461 4.252 31.033 1.00 79.31 184 LEU A C 1
ATOM 1468 O O . LEU A 1 184 ? -0.498 3.988 32.236 1.00 79.31 184 LEU A O 1
ATOM 1472 N N . ARG A 1 185 ? -1.545 4.678 30.369 1.00 73.81 185 ARG A N 1
ATOM 1473 C CA . ARG A 1 185 ? -2.875 4.770 31.002 1.00 73.81 185 ARG A CA 1
ATOM 1474 C C . ARG A 1 185 ? -3.405 3.395 31.414 1.00 73.81 185 ARG A C 1
ATOM 1476 O O . ARG A 1 185 ? -4.104 3.287 32.417 1.00 73.81 185 ARG A O 1
ATOM 1483 N N . LEU A 1 186 ? -3.028 2.344 30.687 1.00 65.62 186 LEU A N 1
ATOM 1484 C CA . LEU A 1 186 ? -3.394 0.964 30.999 1.00 65.62 186 LEU A CA 1
ATOM 1485 C C . LEU A 1 186 ? -2.708 0.407 32.239 1.00 65.62 186 LEU A C 1
ATOM 1487 O O . LEU A 1 186 ? -3.360 -0.279 33.021 1.00 65.62 186 LEU A O 1
ATOM 1491 N N . ARG A 1 187 ? -1.422 0.717 32.435 1.00 70.25 187 ARG A N 1
ATOM 1492 C CA . ARG A 1 187 ? -0.659 0.280 33.616 1.00 70.25 187 ARG A CA 1
ATOM 1493 C C . ARG A 1 187 ? -1.149 0.914 34.922 1.00 70.25 187 ARG A C 1
ATOM 1495 O O . ARG A 1 187 ? -0.863 0.378 35.984 1.00 70.25 187 ARG A O 1
ATOM 1502 N N . ARG A 1 188 ? -1.875 2.036 34.858 1.00 73.31 188 ARG A N 1
ATOM 1503 C CA . ARG A 1 188 ? -2.299 2.824 36.030 1.00 73.31 188 ARG A CA 1
ATOM 1504 C C . ARG A 1 188 ? -3.731 2.561 36.520 1.00 73.31 188 ARG A C 1
ATOM 1506 O O . ARG A 1 188 ? -4.128 3.179 37.499 1.00 73.31 188 ARG A O 1
ATOM 1513 N N . GLY A 1 189 ? -4.520 1.688 35.885 1.00 67.62 189 GLY A N 1
ATOM 1514 C CA . GLY A 1 189 ? -5.927 1.488 36.269 1.00 67.62 189 GLY A CA 1
ATOM 1515 C C . GLY A 1 189 ? -6.433 0.051 36.139 1.00 67.62 189 GLY A C 1
ATOM 1516 O O . GLY A 1 189 ? -5.948 -0.707 35.303 1.00 67.62 189 GLY A O 1
ATOM 1517 N N . SER A 1 190 ? -7.449 -0.303 36.936 1.00 66.56 190 SER A N 1
ATOM 1518 C CA . SER A 1 190 ? -8.208 -1.556 36.796 1.00 66.56 190 SER A CA 1
ATOM 1519 C C . SER A 1 190 ? -8.979 -1.555 35.470 1.00 66.56 190 SER A C 1
ATOM 1521 O O . SER A 1 190 ? -9.738 -0.627 35.182 1.00 66.56 190 SER A O 1
ATOM 1523 N N . GLN A 1 191 ? -8.754 -2.562 34.622 1.00 64.31 191 GLN A N 1
ATOM 1524 C CA . GLN A 1 191 ? -9.332 -2.615 33.277 1.00 64.31 191 GLN A CA 1
ATOM 1525 C C . GLN A 1 191 ? -10.457 -3.643 33.194 1.00 64.31 191 GLN A C 1
ATOM 1527 O O . GLN A 1 191 ? -10.245 -4.833 33.416 1.00 64.31 191 GLN A O 1
ATOM 1532 N N . CYS A 1 192 ? -11.636 -3.201 32.754 1.00 65.31 192 CYS A N 1
ATOM 1533 C CA . CYS A 1 192 ? -12.689 -4.106 32.298 1.00 65.31 192 CYS A CA 1
ATOM 1534 C C . CYS A 1 192 ? -12.189 -4.993 31.142 1.00 65.31 192 CYS A C 1
ATOM 1536 O O . CYS A 1 192 ? -11.436 -4.535 30.273 1.00 65.31 192 CYS A O 1
ATOM 1538 N N . LYS A 1 193 ? -12.670 -6.246 31.078 1.00 66.62 193 LYS A N 1
ATOM 1539 C CA . LYS A 1 193 ? -12.333 -7.223 30.018 1.00 66.62 193 LYS A CA 1
ATOM 1540 C C . LYS A 1 193 ? -12.488 -6.637 28.602 1.00 66.62 193 LYS A C 1
ATOM 1542 O O . LYS A 1 193 ? -11.682 -6.927 27.722 1.00 66.62 193 LYS A O 1
ATOM 1547 N N . GLN A 1 194 ? -13.470 -5.760 28.403 1.00 63.56 194 GLN A N 1
ATOM 1548 C CA . GLN A 1 194 ? -13.765 -5.083 27.139 1.00 63.56 194 GLN A CA 1
ATOM 1549 C C . GLN A 1 194 ? -12.705 -4.047 26.720 1.00 63.56 194 GLN A C 1
ATOM 1551 O O . GLN A 1 194 ? -12.293 -4.035 25.560 1.00 63.56 194 GLN A O 1
ATOM 1556 N N . LYS A 1 195 ? -12.187 -3.231 27.654 1.00 69.81 195 LYS A N 1
ATOM 1557 C CA . LYS A 1 195 ? -11.095 -2.280 27.363 1.00 69.81 195 LYS A CA 1
ATOM 1558 C C . LYS A 1 195 ? -9.842 -3.030 26.912 1.00 69.81 195 LYS A C 1
ATOM 1560 O O . LYS A 1 195 ? -9.235 -2.678 25.904 1.00 69.81 195 LYS A O 1
ATOM 1565 N N . ARG A 1 196 ? -9.514 -4.137 27.589 1.00 70.62 196 ARG A N 1
ATOM 1566 C CA . ARG A 1 196 ? -8.369 -4.994 27.238 1.00 70.62 196 ARG A CA 1
ATOM 1567 C C . ARG A 1 196 ? -8.483 -5.596 25.830 1.00 70.62 196 ARG A C 1
ATOM 1569 O O . ARG A 1 196 ? -7.470 -5.720 25.148 1.00 70.62 196 ARG A O 1
ATOM 1576 N N . ARG A 1 197 ? -9.699 -5.938 25.385 1.00 72.50 197 ARG A N 1
ATOM 1577 C CA . ARG A 1 197 ? -9.965 -6.451 24.028 1.00 72.50 197 ARG A CA 1
ATOM 1578 C C . ARG A 1 197 ? -9.799 -5.376 22.952 1.00 72.50 197 ARG A C 1
ATOM 1580 O O . ARG A 1 197 ? -9.081 -5.624 21.992 1.00 72.50 197 ARG A O 1
ATOM 1587 N N . ALA A 1 198 ? -10.368 -4.183 23.137 1.00 73.38 198 ALA A N 1
ATOM 1588 C CA . ALA A 1 198 ? -10.212 -3.075 22.184 1.00 73.38 198 ALA A CA 1
ATOM 1589 C C . ALA A 1 198 ? -8.737 -2.673 21.997 1.00 73.38 198 ALA A C 1
ATOM 1591 O O . ALA A 1 198 ? -8.270 -2.456 20.884 1.00 73.38 198 ALA A O 1
ATOM 1592 N N . ILE A 1 199 ? -7.971 -2.663 23.087 1.00 74.62 199 ILE A N 1
ATOM 1593 C CA . ILE A 1 199 ? -6.530 -2.386 23.061 1.00 74.62 199 ILE A CA 1
ATOM 1594 C C . ILE A 1 199 ? -5.743 -3.462 22.321 1.00 74.62 199 ILE A C 1
ATOM 1596 O O . ILE A 1 199 ? -4.821 -3.127 21.585 1.00 74.62 199 ILE A O 1
ATOM 1600 N N . ARG A 1 200 ? -6.110 -4.741 22.468 1.00 78.69 200 ARG A N 1
ATOM 1601 C CA . ARG A 1 200 ? -5.487 -5.823 21.696 1.00 78.69 200 ARG A CA 1
ATOM 1602 C C . ARG A 1 200 ? -5.644 -5.593 20.191 1.00 78.69 200 ARG A C 1
ATOM 1604 O O . ARG A 1 200 ? -4.706 -5.875 19.458 1.00 78.69 200 ARG A O 1
ATOM 1611 N N . VAL A 1 201 ? -6.779 -5.047 19.745 1.00 79.44 201 VAL A N 1
ATOM 1612 C CA . VAL A 1 201 ? -6.985 -4.707 18.328 1.00 79.44 201 VAL A CA 1
ATOM 1613 C C . VAL A 1 201 ? -6.112 -3.529 17.897 1.00 79.44 201 VAL A C 1
ATOM 1615 O O . VAL A 1 201 ? -5.486 -3.609 16.850 1.00 79.44 201 VAL A O 1
ATOM 1618 N N . ILE A 1 202 ? -5.999 -2.473 18.710 1.00 80.31 202 ILE A N 1
ATOM 1619 C CA . ILE A 1 202 ? -5.103 -1.339 18.407 1.00 80.31 202 ILE A CA 1
ATOM 1620 C C . ILE A 1 202 ? -3.648 -1.812 18.298 1.00 80.31 202 ILE A C 1
ATOM 1622 O O . ILE A 1 202 ? -2.956 -1.463 17.349 1.00 80.31 202 ILE A O 1
ATOM 1626 N N . VAL A 1 203 ? -3.190 -2.649 19.231 1.00 82.88 203 VAL A N 1
ATOM 1627 C CA . VAL A 1 203 ? -1.842 -3.233 19.172 1.00 82.88 203 VAL A CA 1
ATOM 1628 C C . VAL A 1 203 ? -1.679 -4.108 17.927 1.00 82.88 203 VAL A C 1
ATOM 1630 O O . VAL A 1 203 ? -0.651 -4.018 17.266 1.00 82.88 203 VAL A O 1
ATOM 1633 N N . ALA A 1 204 ? -2.689 -4.906 17.566 1.00 85.25 204 ALA A N 1
ATOM 1634 C CA . ALA A 1 204 ? -2.661 -5.702 16.339 1.00 85.25 204 ALA A CA 1
ATOM 1635 C C . ALA A 1 204 ? -2.570 -4.828 15.074 1.00 85.25 204 ALA A C 1
ATOM 1637 O O . ALA A 1 204 ? -1.802 -5.169 14.182 1.00 85.25 204 ALA A O 1
ATOM 1638 N N . LEU A 1 205 ? -3.272 -3.688 15.019 1.00 84.06 205 LEU A N 1
ATOM 1639 C CA . LEU A 1 205 ? -3.171 -2.712 13.923 1.00 84.06 205 LEU A CA 1
ATOM 1640 C C . LEU A 1 205 ? -1.756 -2.128 13.811 1.00 84.06 205 LEU A C 1
ATOM 1642 O O . LEU A 1 205 ? -1.199 -2.065 12.720 1.00 84.06 205 LEU A O 1
ATOM 1646 N N . VAL A 1 206 ? -1.150 -1.744 14.940 1.00 88.06 206 VAL A N 1
ATOM 1647 C CA . VAL A 1 206 ? 0.228 -1.221 14.969 1.00 88.06 206 VAL A CA 1
ATOM 1648 C C . VAL A 1 206 ? 1.223 -2.277 14.489 1.00 88.06 206 VAL A C 1
ATOM 1650 O O . VAL A 1 206 ? 2.089 -1.983 13.672 1.00 88.06 206 VAL A O 1
ATOM 1653 N N . VAL A 1 207 ? 1.095 -3.518 14.962 1.00 89.25 207 VAL A N 1
ATOM 1654 C CA . VAL A 1 207 ? 1.971 -4.622 14.542 1.00 89.25 207 VAL A CA 1
ATOM 1655 C C . VAL A 1 207 ? 1.791 -4.932 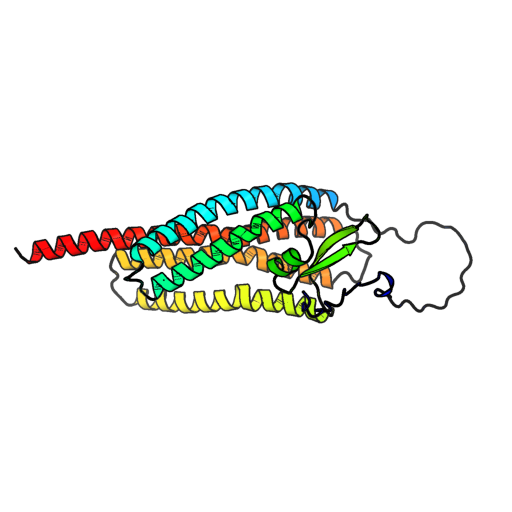13.056 1.00 89.25 207 VAL A C 1
ATOM 1657 O O . VAL A 1 207 ? 2.785 -5.077 12.348 1.00 89.25 207 VAL A O 1
ATOM 1660 N N . ALA A 1 208 ? 0.550 -4.978 12.562 1.00 89.69 208 ALA A N 1
ATOM 1661 C CA . ALA A 1 208 ? 0.268 -5.187 11.146 1.00 89.69 208 ALA A CA 1
ATOM 1662 C C . ALA A 1 208 ? 0.909 -4.095 10.279 1.00 89.69 208 ALA A C 1
ATOM 1664 O O . ALA A 1 208 ? 1.546 -4.429 9.283 1.00 89.69 208 ALA A O 1
ATOM 1665 N N . PHE A 1 209 ? 0.833 -2.825 10.687 1.00 89.94 209 PHE A N 1
ATOM 1666 C CA . PHE A 1 209 ? 1.496 -1.726 9.983 1.00 89.94 209 PHE A CA 1
ATOM 1667 C C . PHE A 1 209 ? 2.999 -1.987 9.811 1.00 89.94 209 PHE A C 1
ATOM 1669 O O . PHE A 1 209 ? 3.506 -1.968 8.692 1.00 89.94 209 PHE A O 1
ATOM 1676 N N . PHE A 1 210 ? 3.714 -2.311 10.892 1.00 91.88 210 PHE A N 1
ATOM 1677 C CA . PHE A 1 210 ? 5.149 -2.578 10.789 1.00 91.88 210 PHE A CA 1
ATOM 1678 C C . PHE A 1 210 ? 5.457 -3.819 9.944 1.00 91.88 210 PHE A C 1
ATOM 1680 O O . PHE A 1 210 ? 6.399 -3.776 9.159 1.00 91.88 210 PHE A O 1
ATOM 1687 N N . ILE A 1 211 ? 4.668 -4.890 10.051 1.00 91.56 211 ILE A N 1
ATOM 1688 C CA . ILE A 1 211 ? 4.892 -6.118 9.269 1.00 91.56 211 ILE A CA 1
ATOM 1689 C C . ILE A 1 211 ? 4.759 -5.861 7.766 1.00 91.56 211 ILE A C 1
ATOM 1691 O O . ILE A 1 211 ? 5.566 -6.378 7.002 1.00 91.56 211 ILE A O 1
ATOM 1695 N N . HIS A 1 212 ? 3.773 -5.067 7.341 1.00 90.81 212 HIS A N 1
ATOM 1696 C CA . HIS A 1 212 ? 3.521 -4.852 5.914 1.00 90.81 212 HIS A CA 1
ATOM 1697 C C . HIS A 1 212 ? 4.420 -3.758 5.325 1.00 90.81 212 HIS A C 1
ATOM 1699 O O . HIS A 1 212 ? 4.936 -3.912 4.223 1.00 90.81 212 HIS A O 1
ATOM 1705 N N . TRP A 1 213 ? 4.653 -2.665 6.058 1.00 91.00 213 TRP A N 1
ATOM 1706 C CA . TRP A 1 213 ? 5.356 -1.499 5.516 1.00 91.00 213 TRP A CA 1
ATOM 1707 C C . TRP A 1 213 ? 6.871 -1.532 5.720 1.00 91.00 213 TRP A C 1
ATOM 1709 O O . TRP A 1 213 ? 7.607 -1.029 4.871 1.00 91.00 213 TRP A O 1
ATOM 1719 N N . THR A 1 214 ? 7.374 -2.106 6.816 1.00 91.19 214 THR A N 1
ATOM 1720 C CA . THR A 1 214 ? 8.820 -2.076 7.115 1.00 91.19 214 THR A CA 1
ATOM 1721 C C . THR A 1 214 ? 9.656 -2.812 6.065 1.00 91.19 214 THR A C 1
ATOM 1723 O O . THR A 1 214 ? 10.648 -2.231 5.627 1.00 91.19 214 THR A O 1
ATOM 1726 N N . PRO A 1 215 ? 9.279 -4.026 5.607 1.00 93.06 215 PRO A N 1
ATOM 1727 C CA . PRO A 1 215 ? 10.062 -4.742 4.602 1.00 93.06 215 PRO A CA 1
ATOM 1728 C C . PRO A 1 215 ? 10.251 -3.925 3.323 1.00 93.06 215 PRO A C 1
ATOM 1730 O O . PRO A 1 215 ? 11.374 -3.804 2.850 1.00 93.06 215 PRO A O 1
ATOM 1733 N N . TYR A 1 216 ? 9.184 -3.284 2.833 1.00 89.00 216 TYR A N 1
ATOM 1734 C CA . TYR A 1 216 ? 9.232 -2.463 1.622 1.00 89.00 216 TYR A CA 1
ATOM 1735 C C . TYR A 1 216 ? 10.140 -1.244 1.770 1.00 89.00 216 TYR A C 1
ATOM 1737 O O . TYR A 1 216 ? 10.959 -0.948 0.901 1.00 89.00 216 TYR A O 1
ATOM 1745 N N . ASN A 1 217 ? 10.030 -0.545 2.900 1.00 88.00 217 ASN A N 1
ATOM 1746 C CA . ASN A 1 217 ? 10.857 0.629 3.149 1.00 88.00 217 ASN A CA 1
ATOM 1747 C C . ASN A 1 217 ? 12.343 0.260 3.290 1.00 88.00 217 ASN A C 1
ATOM 1749 O O . ASN A 1 217 ? 13.191 1.023 2.840 1.00 88.00 217 ASN A O 1
ATOM 1753 N N . ILE A 1 218 ? 12.665 -0.905 3.864 1.00 88.56 218 ILE A N 1
ATOM 1754 C CA . ILE A 1 218 ? 14.046 -1.400 3.943 1.00 88.56 218 ILE A CA 1
ATOM 1755 C C . ILE A 1 218 ? 14.580 -1.737 2.547 1.00 88.56 218 ILE A C 1
ATOM 1757 O O . ILE A 1 218 ? 15.658 -1.265 2.191 1.00 88.56 218 ILE A O 1
ATOM 1761 N N . THR A 1 219 ? 13.837 -2.507 1.744 1.00 85.38 219 THR A N 1
ATOM 1762 C CA . THR A 1 219 ? 14.282 -2.891 0.393 1.00 85.38 219 THR A CA 1
ATOM 1763 C C . THR A 1 219 ? 14.462 -1.678 -0.515 1.00 85.38 219 THR A C 1
ATOM 1765 O O . THR A 1 219 ? 15.443 -1.613 -1.244 1.00 85.38 219 THR A O 1
ATOM 1768 N N . LEU A 1 220 ? 13.590 -0.669 -0.411 1.00 79.88 220 LEU A N 1
ATOM 1769 C CA . LEU A 1 220 ? 13.691 0.563 -1.201 1.00 79.88 220 LEU A CA 1
ATOM 1770 C C . LEU A 1 220 ? 14.919 1.415 -0.826 1.00 79.88 220 LEU A C 1
ATOM 1772 O O . LEU A 1 220 ? 15.521 2.059 -1.687 1.00 79.88 220 LEU A O 1
ATOM 1776 N N . ILE A 1 221 ? 15.333 1.411 0.445 1.00 83.81 221 ILE A N 1
ATOM 1777 C CA . ILE A 1 221 ? 16.579 2.069 0.871 1.00 83.81 221 ILE A CA 1
ATOM 1778 C C . ILE A 1 221 ? 17.790 1.339 0.287 1.00 83.81 221 ILE A C 1
ATOM 1780 O O . ILE A 1 221 ? 18.702 1.992 -0.217 1.00 83.81 221 ILE A O 1
ATOM 1784 N N . ILE A 1 222 ? 17.791 0.004 0.336 1.00 82.00 222 ILE A N 1
ATOM 1785 C CA . ILE A 1 222 ? 18.878 -0.818 -0.213 1.00 82.00 222 ILE A CA 1
ATOM 1786 C C . ILE A 1 222 ? 19.013 -0.576 -1.722 1.00 82.00 222 ILE A C 1
ATOM 1788 O O . ILE A 1 222 ? 20.115 -0.271 -2.173 1.00 82.00 222 ILE A O 1
ATOM 1792 N N . ASP A 1 223 ? 17.898 -0.583 -2.458 1.00 77.31 223 ASP A N 1
ATOM 1793 C CA . ASP A 1 223 ? 17.838 -0.217 -3.881 1.00 77.31 223 ASP A CA 1
ATOM 1794 C C . ASP A 1 223 ? 18.441 1.163 -4.151 1.00 77.31 223 ASP A C 1
ATOM 1796 O O . ASP A 1 223 ? 19.326 1.330 -4.988 1.00 77.31 223 ASP A O 1
ATOM 1800 N N . THR A 1 224 ? 18.033 2.162 -3.367 1.00 74.12 224 THR A N 1
ATOM 1801 C CA . THR A 1 224 ? 18.535 3.534 -3.517 1.00 74.12 224 THR A CA 1
ATOM 1802 C C . THR A 1 224 ? 20.046 3.630 -3.286 1.00 74.12 224 THR A C 1
ATOM 1804 O O . THR A 1 224 ? 20.724 4.411 -3.952 1.00 74.12 224 THR A O 1
ATOM 1807 N N . ILE A 1 225 ? 20.593 2.868 -2.336 1.00 76.38 225 ILE A N 1
ATOM 1808 C CA . ILE A 1 225 ? 22.033 2.860 -2.043 1.00 76.38 225 ILE A CA 1
ATOM 1809 C C . ILE A 1 225 ? 22.802 2.160 -3.165 1.00 76.38 225 ILE A C 1
ATOM 1811 O O . ILE A 1 225 ? 23.813 2.693 -3.621 1.00 76.38 225 ILE A O 1
ATOM 1815 N N . GLN A 1 226 ? 22.322 1.003 -3.624 1.00 69.50 226 GLN A N 1
ATOM 1816 C CA . GLN A 1 226 ? 22.997 0.217 -4.657 1.00 69.50 226 GLN A CA 1
ATOM 1817 C C . GLN A 1 226 ? 22.987 0.922 -6.018 1.00 69.50 226 GLN A C 1
ATOM 1819 O O . GLN A 1 226 ? 24.027 0.960 -6.676 1.00 69.50 226 GLN A O 1
ATOM 1824 N N . ASN A 1 227 ? 21.874 1.566 -6.384 1.00 63.19 227 ASN A N 1
ATOM 1825 C CA . ASN A 1 227 ? 21.740 2.319 -7.635 1.00 63.19 227 ASN A CA 1
ATOM 1826 C C . ASN A 1 227 ? 22.605 3.601 -7.668 1.00 63.19 227 ASN A C 1
ATOM 1828 O O . ASN A 1 227 ? 23.095 4.005 -8.715 1.00 63.19 227 ASN A O 1
ATOM 1832 N N . ASN A 1 228 ? 22.867 4.234 -6.515 1.00 58.84 228 ASN A N 1
ATOM 1833 C CA . ASN A 1 228 ? 23.757 5.406 -6.435 1.00 58.84 228 ASN A CA 1
ATOM 1834 C C . ASN A 1 228 ? 25.257 5.051 -6.486 1.00 58.84 228 ASN A C 1
ATOM 1836 O O . ASN A 1 228 ? 26.090 5.921 -6.735 1.00 58.84 228 ASN A O 1
ATOM 1840 N N . GLN A 1 229 ? 25.628 3.796 -6.220 1.00 55.66 229 GLN A N 1
ATOM 1841 C CA . GLN A 1 229 ? 27.026 3.347 -6.203 1.00 55.66 229 GLN A CA 1
ATOM 1842 C C . GLN A 1 229 ? 27.531 2.862 -7.577 1.00 55.66 229 GLN A C 1
ATOM 1844 O O . GLN A 1 229 ? 28.718 2.568 -7.720 1.00 55.66 229 GLN A O 1
ATOM 1849 N N . THR A 1 230 ? 26.675 2.804 -8.602 1.00 45.22 230 THR A N 1
ATOM 1850 C CA . THR A 1 230 ? 26.947 2.136 -9.891 1.00 45.22 230 THR A CA 1
ATOM 1851 C C . THR A 1 230 ? 27.576 3.019 -10.983 1.00 45.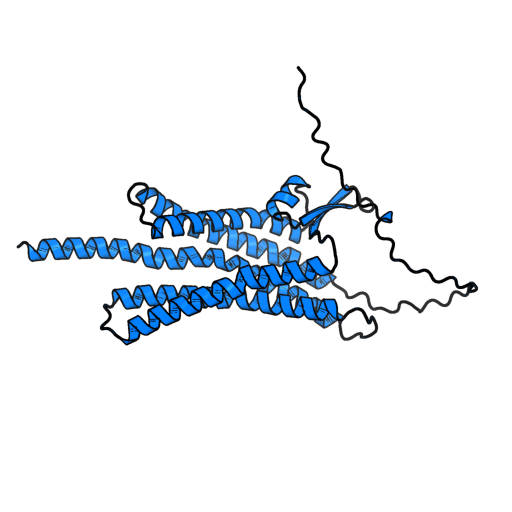22 230 THR A C 1
ATOM 1853 O O . THR A 1 230 ? 27.512 2.678 -12.158 1.00 45.22 230 THR A O 1
ATOM 1856 N N . ILE A 1 231 ? 28.280 4.104 -10.631 1.00 49.19 231 ILE A N 1
ATOM 1857 C CA . ILE A 1 231 ? 29.112 4.866 -11.596 1.00 49.19 231 ILE A CA 1
ATOM 1858 C C . ILE A 1 231 ? 30.443 4.131 -11.929 1.00 49.19 231 ILE A C 1
ATOM 1860 O O . ILE A 1 231 ? 31.221 4.594 -12.754 1.00 49.19 231 ILE A O 1
ATOM 1864 N N . ASN A 1 232 ? 30.705 2.938 -11.367 1.00 39.31 232 ASN A N 1
ATOM 1865 C CA . ASN A 1 232 ? 31.902 2.134 -11.671 1.00 39.31 232 ASN A CA 1
ATOM 1866 C C . ASN A 1 232 ? 31.541 0.748 -12.264 1.00 39.31 232 ASN A C 1
ATOM 1868 O O . ASN A 1 232 ? 31.199 -0.166 -11.510 1.00 39.31 232 ASN A O 1
ATOM 1872 N N . PRO A 1 233 ? 31.634 0.553 -13.594 1.00 41.78 233 PRO A N 1
ATOM 1873 C CA . PRO A 1 233 ? 31.082 -0.606 -14.308 1.00 41.78 233 PRO A CA 1
ATOM 1874 C C . PRO A 1 233 ? 31.990 -1.859 -14.339 1.00 41.78 233 PRO A C 1
ATOM 1876 O O . PRO A 1 233 ? 32.024 -2.560 -15.346 1.00 41.78 233 PRO A O 1
ATOM 1879 N N . SER A 1 234 ? 32.751 -2.174 -13.282 1.00 44.03 234 SER A N 1
ATOM 1880 C CA . SER A 1 234 ? 33.808 -3.210 -13.357 1.00 44.03 234 SER A CA 1
ATOM 1881 C C . SER A 1 234 ? 33.680 -4.445 -12.452 1.00 44.03 234 SER A C 1
ATOM 1883 O O . SER A 1 234 ? 34.599 -5.261 -12.460 1.00 44.03 234 SER A O 1
ATOM 1885 N N . ASN A 1 235 ? 32.573 -4.673 -11.731 1.00 45.47 235 ASN A N 1
ATOM 1886 C CA . ASN A 1 235 ? 32.458 -5.846 -10.846 1.00 45.47 235 ASN A CA 1
ATOM 1887 C C . ASN A 1 235 ? 31.304 -6.792 -11.219 1.00 45.47 235 ASN A C 1
ATOM 1889 O O . ASN A 1 235 ? 30.126 -6.468 -11.102 1.00 45.47 235 ASN A O 1
ATOM 1893 N N . GLN A 1 236 ? 31.683 -8.009 -11.610 1.00 44.38 236 GLN A N 1
ATOM 1894 C CA . GLN A 1 236 ? 30.834 -9.130 -12.033 1.00 44.38 236 GLN A CA 1
ATOM 1895 C C . GLN A 1 236 ? 29.961 -9.717 -10.897 1.00 44.38 236 GLN A C 1
ATOM 1897 O O . GLN A 1 236 ? 29.042 -10.485 -11.153 1.00 44.38 236 GLN A O 1
ATOM 1902 N N . THR A 1 237 ? 30.195 -9.319 -9.640 1.00 49.38 237 THR A N 1
ATOM 1903 C CA . THR A 1 237 ? 29.415 -9.700 -8.443 1.00 49.38 237 THR A CA 1
ATOM 1904 C C . THR A 1 237 ? 28.088 -8.946 -8.283 1.00 49.38 237 THR A C 1
ATOM 1906 O O . THR A 1 237 ? 27.390 -9.131 -7.286 1.00 49.38 237 THR A O 1
ATOM 1909 N N . SER A 1 238 ? 27.721 -8.087 -9.234 1.00 56.81 238 SER A N 1
ATOM 1910 C CA . SER A 1 238 ? 26.567 -7.197 -9.092 1.00 56.81 238 SER A CA 1
ATOM 1911 C C . SER A 1 238 ? 25.263 -7.749 -9.694 1.00 56.81 238 SER A C 1
ATOM 1913 O O . SER A 1 238 ? 24.205 -7.486 -9.136 1.00 56.81 238 SER A O 1
ATOM 1915 N N . CYS A 1 239 ? 25.291 -8.566 -10.758 1.00 59.59 239 CYS A N 1
ATOM 1916 C CA . CYS A 1 239 ? 24.066 -9.004 -11.460 1.00 59.59 239 CYS A CA 1
ATOM 1917 C C . CYS A 1 239 ? 23.132 -9.921 -10.635 1.00 59.59 239 CYS A C 1
ATOM 1919 O O . CYS A 1 239 ? 21.913 -9.749 -10.664 1.00 59.59 239 CYS A O 1
ATOM 1921 N N . GLU A 1 240 ? 23.671 -10.875 -9.866 1.00 60.41 240 GLU A N 1
ATOM 1922 C CA . GLU A 1 240 ? 22.862 -11.733 -8.974 1.00 60.41 240 GLU A CA 1
ATOM 1923 C C . GLU A 1 240 ? 22.239 -10.931 -7.817 1.00 60.41 240 GLU A C 1
ATOM 1925 O O . GLU A 1 240 ? 21.120 -11.191 -7.371 1.00 60.41 240 GLU A O 1
ATOM 1930 N N . ASN A 1 241 ? 22.952 -9.904 -7.350 1.00 63.69 241 ASN A N 1
ATOM 1931 C CA . ASN A 1 241 ? 22.469 -9.017 -6.297 1.00 63.69 241 ASN A CA 1
ATOM 1932 C C . ASN A 1 241 ? 21.353 -8.086 -6.801 1.00 63.69 241 ASN A C 1
ATOM 1934 O O . ASN A 1 241 ? 20.417 -7.829 -6.053 1.00 63.69 241 ASN A O 1
ATOM 1938 N N . PHE A 1 242 ? 21.404 -7.633 -8.058 1.00 66.56 242 PHE A N 1
ATOM 1939 C CA . PHE A 1 242 ? 20.332 -6.830 -8.660 1.00 66.56 242 PHE A CA 1
ATOM 1940 C C . PHE A 1 242 ? 19.051 -7.646 -8.883 1.00 66.56 242 PHE A C 1
ATOM 1942 O O . PHE A 1 242 ? 17.990 -7.256 -8.409 1.00 66.56 242 PHE A O 1
ATOM 1949 N N . THR A 1 243 ? 19.150 -8.833 -9.490 1.00 68.56 243 THR A N 1
ATOM 1950 C CA . THR A 1 243 ? 17.977 -9.701 -9.733 1.00 68.56 243 THR A CA 1
ATOM 1951 C C . THR A 1 243 ? 17.281 -10.141 -8.441 1.00 68.56 243 THR A C 1
ATOM 1953 O O . THR A 1 243 ? 16.052 -10.144 -8.358 1.00 68.56 243 THR A O 1
ATOM 1956 N N . SER A 1 244 ? 18.047 -10.478 -7.400 1.00 78.38 244 SER A N 1
ATOM 1957 C CA . SER A 1 244 ? 17.485 -10.822 -6.087 1.00 78.38 244 SER A CA 1
ATOM 1958 C C . SER A 1 244 ? 16.865 -9.621 -5.365 1.00 78.38 244 SER A C 1
ATOM 1960 O O . SER A 1 244 ? 15.846 -9.784 -4.687 1.00 78.38 244 SER A O 1
ATOM 1962 N N . LEU A 1 245 ? 17.432 -8.421 -5.526 1.00 77.06 245 LEU A N 1
ATOM 1963 C CA . LEU A 1 245 ? 16.863 -7.186 -4.992 1.00 77.06 245 LEU A CA 1
ATOM 1964 C C . LEU A 1 245 ? 15.545 -6.821 -5.684 1.00 77.06 245 LEU A C 1
ATOM 1966 O O . LEU A 1 245 ? 14.602 -6.453 -4.988 1.00 77.06 245 LEU A O 1
ATOM 1970 N N . ASP A 1 246 ? 15.445 -6.984 -7.003 1.00 72.56 246 ASP A N 1
ATOM 1971 C CA . ASP A 1 246 ? 14.220 -6.703 -7.762 1.00 72.56 246 ASP A CA 1
ATOM 1972 C C . ASP A 1 246 ? 13.070 -7.618 -7.340 1.00 72.56 246 ASP A C 1
ATOM 1974 O O . ASP A 1 246 ? 11.984 -7.148 -6.998 1.00 72.56 246 ASP A O 1
ATOM 1978 N N . VAL A 1 247 ? 13.330 -8.925 -7.225 1.00 81.69 247 VAL A N 1
ATOM 1979 C CA . VAL A 1 247 ? 12.338 -9.872 -6.691 1.00 81.69 247 VAL A CA 1
ATOM 1980 C C . VAL A 1 247 ? 11.940 -9.490 -5.261 1.00 81.69 247 VAL A C 1
ATOM 1982 O O . VAL A 1 247 ? 10.757 -9.521 -4.911 1.00 81.69 247 VAL A O 1
ATOM 1985 N N . ALA A 1 248 ? 12.903 -9.095 -4.421 1.00 85.06 248 ALA A N 1
ATOM 1986 C CA . ALA A 1 248 ? 12.616 -8.650 -3.062 1.00 85.06 248 ALA A CA 1
ATOM 1987 C C . ALA A 1 248 ? 11.749 -7.380 -3.044 1.00 85.06 248 ALA A C 1
ATOM 1989 O O . ALA A 1 248 ? 10.798 -7.325 -2.266 1.00 85.06 248 ALA A O 1
ATOM 1990 N N . LEU A 1 249 ? 12.021 -6.396 -3.904 1.00 79.06 249 LEU A N 1
ATOM 1991 C CA . LEU A 1 249 ? 11.219 -5.178 -4.059 1.00 79.06 249 LEU A CA 1
ATOM 1992 C C . LEU A 1 249 ? 9.789 -5.493 -4.510 1.00 79.06 249 LEU A C 1
ATOM 1994 O O . LEU A 1 249 ? 8.837 -4.938 -3.949 1.00 79.06 249 LEU A O 1
ATOM 1998 N N . THR A 1 250 ? 9.603 -6.410 -5.461 1.00 81.81 250 THR A N 1
ATOM 1999 C CA . THR A 1 250 ? 8.267 -6.860 -5.882 1.00 81.81 250 THR A CA 1
ATOM 2000 C C . THR A 1 250 ? 7.519 -7.513 -4.720 1.00 81.81 250 THR A C 1
ATOM 2002 O O . THR A 1 250 ? 6.369 -7.173 -4.421 1.00 81.81 250 THR A O 1
ATOM 2005 N N . VAL A 1 251 ? 8.157 -8.432 -3.997 1.00 88.50 251 VAL A N 1
ATOM 2006 C CA . VAL A 1 251 ? 7.514 -9.144 -2.881 1.00 88.50 251 VAL A CA 1
ATOM 2007 C C . VAL A 1 251 ? 7.177 -8.199 -1.726 1.00 88.50 251 VAL A C 1
ATOM 2009 O O . VAL A 1 251 ? 6.093 -8.278 -1.145 1.00 88.50 251 VAL A O 1
ATOM 2012 N N . THR A 1 252 ? 8.068 -7.278 -1.370 1.00 90.06 252 THR A N 1
ATOM 2013 C CA . THR A 1 252 ? 7.815 -6.364 -0.253 1.00 90.06 252 THR A CA 1
ATOM 2014 C C . THR A 1 252 ? 6.818 -5.264 -0.613 1.00 90.06 252 THR A C 1
ATOM 2016 O O . THR A 1 252 ? 6.000 -4.903 0.235 1.00 90.06 252 THR A O 1
ATOM 2019 N N . SER A 1 253 ? 6.813 -4.765 -1.854 1.00 84.44 253 SER A N 1
ATOM 2020 C CA . SER A 1 253 ? 5.815 -3.790 -2.322 1.00 84.44 253 SER A CA 1
ATOM 2021 C C . SER A 1 253 ? 4.412 -4.396 -2.366 1.00 84.44 253 SER A C 1
ATOM 2023 O O . SER A 1 253 ? 3.466 -3.807 -1.841 1.00 84.44 253 SER A O 1
ATOM 2025 N N . THR A 1 254 ? 4.267 -5.613 -2.899 1.00 84.94 254 THR A N 1
ATOM 2026 C CA . THR A 1 254 ? 2.994 -6.353 -2.889 1.00 84.94 254 THR A CA 1
ATOM 2027 C C . THR A 1 254 ? 2.504 -6.611 -1.463 1.00 84.94 254 THR A C 1
ATOM 2029 O O . THR A 1 254 ? 1.323 -6.398 -1.180 1.00 84.94 254 THR A O 1
ATOM 2032 N N . LEU A 1 255 ? 3.399 -6.955 -0.530 1.00 89.25 255 LEU A N 1
ATOM 2033 C CA . LEU A 1 255 ? 3.069 -7.061 0.893 1.00 89.25 255 LEU A CA 1
ATOM 2034 C C . LEU A 1 255 ? 2.557 -5.732 1.472 1.00 89.25 255 LEU A C 1
ATOM 2036 O O . LEU A 1 255 ? 1.574 -5.734 2.211 1.00 89.25 255 LEU A O 1
ATOM 2040 N N . ALA A 1 256 ? 3.159 -4.595 1.120 1.00 87.50 256 ALA A N 1
ATOM 2041 C CA . ALA A 1 256 ? 2.672 -3.288 1.558 1.00 87.50 256 ALA A CA 1
ATOM 2042 C C . ALA A 1 256 ? 1.243 -3.011 1.050 1.00 87.50 256 ALA A C 1
ATOM 2044 O O . ALA A 1 256 ? 0.392 -2.571 1.828 1.00 87.50 256 ALA A O 1
ATOM 2045 N N . TYR A 1 257 ? 0.928 -3.355 -0.206 1.00 84.62 257 TY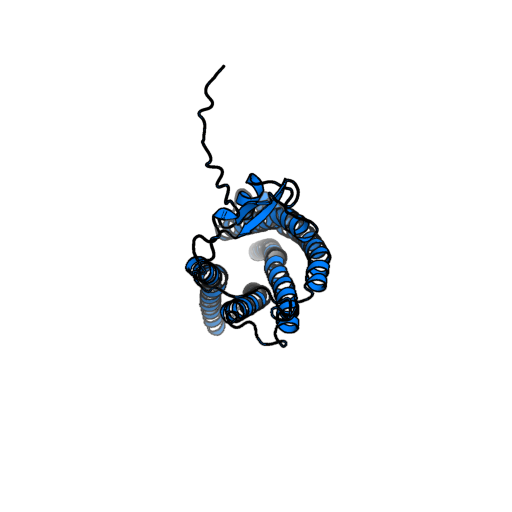R A N 1
ATOM 2046 C CA . TYR A 1 257 ? -0.431 -3.220 -0.751 1.00 84.62 257 TYR A CA 1
ATOM 2047 C C . TYR A 1 257 ? -1.457 -4.113 -0.042 1.00 84.62 257 TYR A C 1
ATOM 2049 O O . TYR A 1 257 ? -2.600 -3.695 0.148 1.00 84.62 257 TYR A O 1
ATOM 2057 N N . LEU A 1 258 ? -1.066 -5.302 0.430 1.00 87.75 258 LEU A N 1
ATOM 2058 C CA . LEU A 1 258 ? -1.960 -6.197 1.181 1.00 87.75 258 LEU A CA 1
ATOM 2059 C C . LEU A 1 258 ? -2.435 -5.606 2.518 1.00 87.75 258 LEU A C 1
ATOM 2061 O O . LEU A 1 258 ? -3.453 -6.052 3.052 1.00 87.75 258 LEU A O 1
ATOM 2065 N N . HIS A 1 259 ? -1.781 -4.560 3.031 1.00 89.56 259 HIS A N 1
ATOM 2066 C CA . HIS A 1 259 ? -2.202 -3.870 4.252 1.00 89.56 259 HIS A CA 1
ATOM 2067 C C . HIS A 1 259 ? -3.664 -3.380 4.189 1.00 89.56 259 HIS A C 1
ATOM 2069 O O . HIS A 1 259 ? -4.395 -3.498 5.175 1.00 89.56 259 HIS A O 1
ATOM 2075 N N . CYS A 1 260 ? -4.137 -2.904 3.028 1.00 87.44 260 CYS A N 1
ATOM 2076 C CA . CYS A 1 260 ? -5.523 -2.432 2.861 1.00 87.44 260 CYS A CA 1
ATOM 2077 C C . CYS A 1 260 ? -6.579 -3.547 3.023 1.00 87.44 260 CYS A C 1
ATOM 2079 O O . CYS A 1 260 ? -7.738 -3.278 3.341 1.00 87.44 260 CYS A O 1
ATOM 2081 N N . CYS A 1 261 ? -6.184 -4.815 2.867 1.00 87.75 261 CYS A N 1
ATOM 2082 C CA . CYS A 1 261 ? -7.058 -5.972 3.072 1.00 87.75 261 CYS A CA 1
ATOM 2083 C C . CYS A 1 261 ? -7.196 -6.347 4.557 1.00 87.75 261 CYS A C 1
ATOM 2085 O O . CYS A 1 261 ? -8.161 -7.004 4.949 1.00 87.75 261 CYS A O 1
ATOM 2087 N N . VAL A 1 262 ? -6.249 -5.927 5.401 1.00 86.31 262 VAL A N 1
ATOM 2088 C CA . VAL A 1 262 ? -6.203 -6.267 6.832 1.00 86.31 262 VAL A CA 1
ATOM 2089 C C . VAL A 1 262 ? -7.073 -5.320 7.665 1.00 86.31 262 VAL A C 1
ATOM 2091 O O . VAL A 1 262 ? -7.679 -5.749 8.653 1.00 86.31 262 VAL A O 1
ATOM 2094 N N . ASN A 1 263 ? -7.197 -4.054 7.244 1.00 81.88 263 ASN A N 1
ATOM 2095 C CA . ASN A 1 263 ? -7.963 -3.022 7.953 1.00 81.88 263 ASN A CA 1
ATOM 2096 C C . ASN A 1 263 ? -9.405 -3.471 8.286 1.00 81.88 263 ASN A C 1
ATOM 2098 O O . ASN A 1 263 ? -9.783 -3.441 9.464 1.00 81.88 263 ASN A O 1
ATOM 2102 N N . PRO A 1 264 ? -10.219 -3.964 7.328 1.00 78.38 264 PRO A N 1
ATOM 2103 C CA . PRO A 1 264 ? -11.622 -4.295 7.585 1.00 78.38 264 PRO A CA 1
ATOM 2104 C C . PRO A 1 264 ? -11.796 -5.488 8.523 1.00 78.38 264 PRO A C 1
ATOM 2106 O O . PRO A 1 264 ? -12.705 -5.487 9.349 1.00 78.38 264 PRO A O 1
ATOM 2109 N N . VAL A 1 265 ? -10.909 -6.485 8.445 1.00 71.38 265 VAL A N 1
ATOM 2110 C CA . VAL A 1 265 ? -10.945 -7.686 9.299 1.00 71.38 265 VAL A CA 1
ATOM 2111 C C . VAL A 1 265 ? -10.802 -7.300 10.773 1.00 71.38 265 VAL A C 1
ATOM 2113 O O . VAL A 1 265 ? -11.520 -7.809 11.640 1.00 71.38 265 VAL A O 1
ATOM 2116 N N . LEU A 1 266 ? -9.928 -6.335 11.059 1.00 72.62 266 LEU A N 1
ATOM 2117 C CA . LEU A 1 266 ? -9.707 -5.826 12.410 1.00 72.62 266 LEU A CA 1
ATOM 2118 C C . LEU A 1 266 ? -10.868 -4.936 12.888 1.00 72.62 266 LEU A C 1
ATOM 2120 O O . LEU A 1 266 ? -11.240 -4.998 14.064 1.00 72.62 266 LEU A O 1
ATOM 2124 N N . PHE A 1 267 ? -11.506 -4.172 11.992 1.00 72.81 267 PHE A N 1
ATOM 2125 C CA . PHE A 1 267 ? -12.671 -3.343 12.331 1.00 72.81 267 PHE A CA 1
ATOM 2126 C C . PHE A 1 267 ? -13.966 -4.135 12.511 1.00 72.81 267 PHE A C 1
ATOM 2128 O O . PHE A 1 267 ? -14.713 -3.843 13.443 1.00 72.81 267 PHE A O 1
ATOM 2135 N N . VAL A 1 268 ? -14.235 -5.164 11.705 1.00 69.81 268 VAL A N 1
ATOM 2136 C CA . VAL A 1 268 ? -15.400 -6.047 11.899 1.00 69.81 268 VAL A CA 1
ATOM 2137 C C . VAL A 1 268 ? -15.322 -6.730 13.267 1.00 69.81 268 VAL A C 1
ATOM 2139 O O . VAL A 1 268 ? -16.314 -6.763 13.995 1.00 69.81 268 VAL A O 1
ATOM 2142 N N . GLY A 1 269 ? -14.127 -7.158 13.689 1.00 65.75 269 GLY A N 1
ATOM 2143 C CA . GLY A 1 269 ? -13.896 -7.672 15.042 1.00 65.75 269 GLY A CA 1
ATOM 2144 C C . GLY A 1 269 ? -14.234 -6.674 16.163 1.00 65.75 269 GLY A C 1
ATOM 2145 O O . GLY A 1 269 ? -14.645 -7.092 17.245 1.00 65.75 269 GLY A O 1
ATOM 2146 N N . LEU A 1 270 ? -14.110 -5.364 15.915 1.00 64.00 270 LEU A N 1
ATOM 2147 C CA . LEU A 1 270 ? -14.492 -4.295 16.850 1.00 64.00 270 LEU A CA 1
ATOM 2148 C C . LEU A 1 270 ? -15.986 -3.943 16.781 1.00 64.00 270 LEU A C 1
ATOM 2150 O O . LEU A 1 270 ? -16.607 -3.675 17.811 1.00 64.00 270 LEU A O 1
ATOM 2154 N N . VAL A 1 271 ? -16.575 -3.926 15.583 1.00 60.88 271 VAL A N 1
ATOM 2155 C CA . VAL A 1 271 ? -17.976 -3.536 15.356 1.00 60.88 271 VAL A CA 1
ATOM 2156 C C . VAL A 1 271 ? -18.940 -4.611 15.851 1.00 60.88 271 VAL A C 1
ATOM 2158 O O . VAL A 1 271 ? -19.891 -4.271 16.556 1.00 60.88 271 VAL A O 1
ATOM 2161 N N . SER A 1 272 ? -18.648 -5.893 15.611 1.00 57.47 272 SER A N 1
ATOM 2162 C CA . SER A 1 272 ? -19.421 -7.018 16.167 1.00 57.47 272 SER A CA 1
ATOM 2163 C C . SER A 1 272 ? -19.454 -7.012 17.700 1.00 57.47 272 SER A C 1
ATOM 2165 O O . SER A 1 272 ? -20.368 -7.556 18.313 1.00 57.47 272 SER A O 1
ATOM 2167 N N . GLN A 1 273 ? -18.481 -6.359 18.347 1.00 53.22 273 GLN A N 1
ATOM 2168 C CA . GLN A 1 273 ? -18.486 -6.184 19.798 1.00 53.22 273 GLN A CA 1
ATOM 2169 C C . GLN A 1 273 ? -19.407 -5.043 20.233 1.00 53.22 273 GLN A C 1
ATOM 2171 O O . GLN A 1 273 ? -20.119 -5.204 21.217 1.00 53.22 273 GLN A O 1
ATOM 2176 N N . LYS A 1 274 ? -19.458 -3.915 19.506 1.00 53.47 274 LYS A N 1
ATOM 2177 C CA . LYS A 1 274 ? -20.383 -2.804 19.815 1.00 53.47 274 LYS A CA 1
ATOM 2178 C C . LYS A 1 274 ? -21.854 -3.227 19.742 1.00 53.47 274 LYS A C 1
ATOM 2180 O O . LYS A 1 274 ? -22.630 -2.782 20.580 1.00 53.47 274 LYS A O 1
ATOM 2185 N N . SER A 1 275 ? -22.230 -4.079 18.787 1.00 50.19 275 SER A N 1
ATOM 2186 C CA . SER A 1 275 ? -23.600 -4.608 18.684 1.00 50.19 275 SER A CA 1
ATOM 2187 C C . SER A 1 275 ? -23.942 -5.574 19.821 1.00 50.19 275 SER A C 1
ATOM 2189 O O . SER A 1 275 ? -25.033 -5.492 20.376 1.00 50.19 275 SER A O 1
ATOM 2191 N N . PHE A 1 276 ? -22.995 -6.428 20.222 1.00 43.09 276 PHE A N 1
ATOM 2192 C CA . PHE A 1 276 ? -23.152 -7.320 21.377 1.00 43.09 276 PHE A CA 1
ATOM 2193 C C . PHE A 1 276 ? -23.316 -6.536 22.691 1.00 43.09 276 PHE A C 1
ATOM 2195 O O . PHE A 1 276 ? -24.159 -6.856 23.518 1.00 43.09 276 PHE A O 1
ATOM 2202 N N . LEU A 1 277 ? -22.573 -5.440 22.848 1.00 44.84 277 LEU A N 1
ATOM 2203 C CA . LEU A 1 277 ? -22.650 -4.565 24.020 1.00 44.84 277 LEU A CA 1
ATOM 2204 C C . LEU A 1 277 ? -23.943 -3.756 24.100 1.00 44.84 277 LEU A C 1
ATOM 2206 O O . LEU A 1 277 ? -24.397 -3.479 25.204 1.00 44.84 277 LEU A O 1
ATOM 2210 N N . TRP A 1 278 ? -24.526 -3.369 22.961 1.00 42.47 278 TRP A N 1
ATOM 2211 C CA . TRP A 1 278 ? -25.843 -2.733 22.960 1.00 42.47 278 TRP A CA 1
ATOM 2212 C C . TRP A 1 278 ? -26.894 -3.716 23.488 1.00 42.47 278 TRP A C 1
ATOM 2214 O O . TRP A 1 278 ? -27.666 -3.348 24.366 1.00 42.47 278 TRP A O 1
ATOM 2224 N N . SER A 1 279 ? -26.825 -4.984 23.063 1.00 40.38 279 SER A N 1
ATOM 2225 C CA . SER A 1 279 ? -27.670 -6.064 23.595 1.00 40.38 279 SER A CA 1
ATOM 2226 C C . SER A 1 279 ? -27.499 -6.233 25.110 1.00 40.38 279 SER A C 1
ATOM 2228 O O . SER A 1 279 ? -28.471 -6.152 25.848 1.00 40.38 279 SER A O 1
ATOM 2230 N N . GLU A 1 280 ? -26.262 -6.346 25.602 1.00 47.81 280 GLU A N 1
ATOM 2231 C CA . GLU A 1 280 ? -26.006 -6.597 27.031 1.00 47.81 280 GLU A CA 1
ATOM 2232 C C . GLU A 1 280 ? -26.317 -5.380 27.932 1.00 47.81 280 GLU A C 1
ATOM 2234 O O . GLU A 1 280 ? -26.704 -5.533 29.093 1.00 47.81 280 GLU A O 1
ATOM 2239 N N . SER A 1 281 ? -26.201 -4.154 27.400 1.00 44.56 281 SER A N 1
ATOM 2240 C CA . SER A 1 281 ? -26.607 -2.922 28.099 1.00 44.56 281 SER A CA 1
ATOM 2241 C C . SER A 1 281 ? -28.126 -2.755 28.202 1.00 44.56 281 SER A C 1
ATOM 2243 O O . SER A 1 281 ? -28.623 -2.204 29.183 1.00 44.56 281 SER A O 1
ATOM 2245 N N . VAL A 1 282 ? -28.868 -3.262 27.214 1.00 51.12 282 VAL A N 1
ATOM 2246 C CA . VAL A 1 282 ? -30.334 -3.302 27.246 1.00 51.12 282 VAL A CA 1
ATOM 2247 C C . VAL A 1 282 ? -30.791 -4.340 28.274 1.00 51.12 282 VAL A C 1
ATOM 2249 O O . VAL A 1 282 ? -31.611 -4.018 29.134 1.00 51.12 282 VAL A O 1
ATOM 2252 N N . ASP A 1 283 ? -30.176 -5.523 28.296 1.00 49.44 283 ASP A N 1
ATOM 2253 C CA . ASP A 1 283 ? -30.537 -6.603 29.228 1.00 49.44 283 ASP A CA 1
ATOM 2254 C C . ASP A 1 283 ? -30.281 -6.245 30.707 1.00 49.44 283 ASP A C 1
ATOM 2256 O O . ASP A 1 283 ? -31.080 -6.576 31.588 1.00 49.44 283 ASP A O 1
ATOM 2260 N N . THR A 1 284 ? -29.206 -5.503 30.996 1.00 51.72 284 THR A N 1
ATOM 2261 C CA . THR A 1 284 ? -28.890 -5.034 32.361 1.00 51.72 284 THR A CA 1
ATOM 2262 C C . THR A 1 284 ? -29.798 -3.900 32.840 1.00 51.72 284 THR A C 1
ATOM 2264 O O . THR A 1 284 ? -30.094 -3.815 34.029 1.00 51.72 284 THR A O 1
ATOM 2267 N N . SER A 1 285 ? -30.300 -3.056 31.933 1.00 47.53 285 SER A N 1
ATOM 2268 C CA . SER A 1 285 ? -31.252 -1.993 32.288 1.00 47.53 285 SER A CA 1
ATOM 2269 C C . SER A 1 285 ? -32.640 -2.528 32.671 1.00 47.53 285 SER A C 1
ATOM 2271 O O . SER A 1 285 ? -33.280 -1.989 33.576 1.00 47.53 285 SER A O 1
ATOM 2273 N N . HIS A 1 286 ? -33.074 -3.634 32.056 1.00 50.47 286 HIS A N 1
ATOM 2274 C CA . HIS A 1 286 ? -34.349 -4.287 32.364 1.00 50.47 286 HIS A CA 1
ATOM 2275 C C . HIS A 1 286 ? -34.342 -5.065 33.685 1.00 50.47 286 HIS A C 1
ATOM 2277 O O . HIS A 1 286 ? -35.385 -5.185 34.316 1.00 50.47 286 HIS A O 1
ATOM 2283 N N . THR A 1 287 ? -33.181 -5.549 34.130 1.00 53.88 287 THR A N 1
ATOM 2284 C CA . THR A 1 287 ? -33.032 -6.304 35.389 1.00 53.88 287 THR A CA 1
ATOM 2285 C C . THR A 1 287 ? -32.853 -5.416 36.622 1.00 53.88 287 THR A C 1
ATOM 2287 O O . THR A 1 287 ? -33.063 -5.874 37.737 1.00 53.88 287 THR A O 1
ATOM 2290 N N . SER A 1 288 ? -32.495 -4.141 36.445 1.00 51.59 288 SER A N 1
ATOM 2291 C CA . SER A 1 288 ? -32.415 -3.150 37.532 1.00 51.59 288 SER A CA 1
ATOM 2292 C C . SER A 1 288 ? -33.716 -2.376 37.791 1.00 51.59 288 SER A C 1
ATOM 2294 O O . SER A 1 288 ? -33.772 -1.584 38.728 1.00 51.59 288 SER A O 1
ATOM 2296 N N . ALA A 1 289 ? -34.735 -2.559 36.945 1.00 51.69 289 ALA A N 1
ATOM 2297 C CA . ALA A 1 289 ? -36.025 -1.864 37.022 1.00 51.69 289 ALA A CA 1
ATOM 2298 C C . ALA A 1 289 ? -37.174 -2.750 37.554 1.00 51.69 289 ALA A C 1
ATOM 2300 O O . ALA A 1 289 ? -38.326 -2.314 37.563 1.00 51.69 289 ALA A O 1
ATOM 2301 N N . SER A 1 290 ? -36.859 -3.973 37.984 1.00 40.81 290 SER A N 1
ATOM 2302 C CA . SER A 1 290 ? -37.760 -4.974 38.573 1.00 40.81 290 SER A CA 1
ATOM 2303 C C . SER A 1 290 ? -37.332 -5.302 39.995 1.00 40.81 290 SER A C 1
ATOM 2305 O O . SER A 1 290 ? -38.212 -5.350 40.878 1.00 40.81 290 SER A O 1
#

InterPro domains:
  IPR000276 G protein-coupled receptor, rhodopsin-like [PF00001] (70-135)
  IPR000276 G protein-coupled receptor, rhodopsin-like [PF00001] (141-266)
  IPR000276 G protein-coupled receptor, rhodopsin-like [PR00237] (55-79)
  IPR000276 G protein-coupled receptor, rhodopsin-like [PR00237] (88-109)
  IPR000276 G protein-coupled receptor, rhodopsin-like [PR00237] (198-222)
  IPR000276 G protein-coupled receptor, rhodopsin-like [PR00237] (249-275)
  IPR017452 GPCR, rhodopsin-like, 7TM [PS50262] (70-106)
  I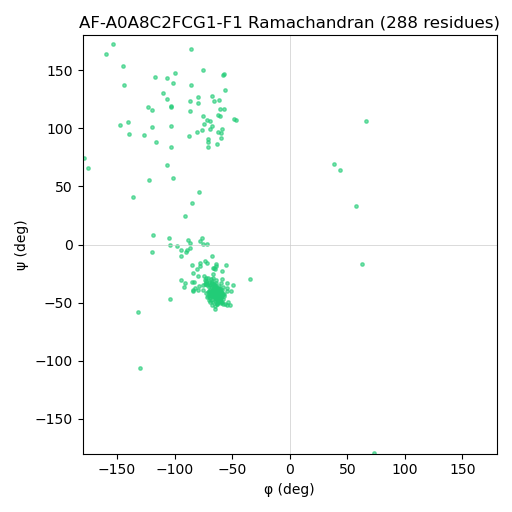PR017452 GPCR, rhodopsin-like, 7TM [PS50262] (117-267)
  IPR050119 C-C chemokine receptor type 1-9-like [PTHR10489] (141-268)

Mean predicted aligned error: 14.18 Å

Secondary structure (DSSP, 8-state):
---------------GGG------------------S-------THHHHHHHHHHHHHHHHHHHHHHHHHHHHHHHHHHHTTTS--HHHHHHHHHHHHHHHHHHHHHHHHHHHHS---SHHHHHHHHTTTTEEEEEETTTTTEEEEEEP-SSHHHHHHHHHHHHIIIIIHHHHHHHHHHHHHHHHHHTS---HHHHHHHHHHHHHHHHHHHHHHHHHHHHHHHHHHHHTTT----TTSHHHHHHHHHHHHHHHHHHHHHHHHHHHHHHHHHHHHHHHHHHHHHHHHHS--

Sequence (290 aa):
MVFWQKMNVTKITIKAEDFDFYTDYNGSYNENYNESCCGGSICDQESSMYFDSIFIPVLYSVALVVGLVGNGLVLVVLWKKRWIMNATDIFILHLCLADILLLLTLPFWAVEAANEWIFGIALCKLIGALFKVAVEDTIRQDKTECVPFYPSDSWHLATRLLYHILGFILPALIMLFCCSGILLRLRRGSQCKQKRRAIRVIVALVVAFFIHWTPYNITLIIDTIQNNQTINPSNQTSCENFTSLDVALTVTSTLAYLHCCVNPVLFVGLVSQKSFLWSESVDTSHTSAS

pLDDT: mean 70.1, std 19.59, range [21.44, 93.44]